Protein AF-0000000067268543 (afdb_homodimer)

Radius of gyration: 26.07 Å; Cα contacts (8 Å, |Δi|>4): 219; chains: 2; bounding box: 67×112×58 Å

pLDDT: mean 72.67, std 23.4, range [28.17, 97.56]

Solvent-accessible surface area (backbone atoms only — not comparable to full-atom values): 15196 Å² total; per-residue (Å²): 137,87,80,76,75,77,76,79,78,74,80,76,75,73,76,74,72,81,74,77,78,54,69,71,59,39,53,55,50,43,71,72,47,70,60,58,36,40,48,49,31,42,65,60,49,80,58,45,72,60,86,78,82,43,78,65,71,76,48,62,66,59,55,51,52,42,50,52,23,43,56,51,22,38,53,55,45,67,76,39,57,57,86,35,42,51,61,47,46,53,52,53,50,40,52,70,65,65,44,58,71,64,52,53,46,46,50,49,36,47,54,46,48,24,43,46,32,43,79,54,75,36,67,61,48,56,41,86,112,134,83,79,76,75,75,76,77,78,75,78,75,74,73,73,73,71,81,75,76,78,53,69,70,59,40,53,56,49,42,72,73,48,70,59,56,35,39,48,50,30,41,64,60,49,78,58,44,73,58,87,78,82,43,78,64,70,75,49,62,66,59,54,51,52,42,51,51,23,43,54,51,21,38,54,56,46,66,75,39,57,56,88,34,41,51,60,46,46,52,51,52,49,40,53,70,67,63,45,58,71,64,53,53,47,46,50,50,37,48,54,47,48,24,42,46,32,42,79,53,74,34,66,60,49,58,44,88,113

Sequence (258 aa):
MLKLTHGRFSVTVAVTENDIENPQSCQEQMQSHRLNHCRMYVSSSRQYYNDNLSMVTDDDHVINQTQEHLQQCCQELKNMDTQCRCPALKKMVMQDCGGGGQCEESTRLFGKARYVPHMCNLQPTRCSFMLKLTHGRFSVTVAVTENDIENPQSCQEQMQSHRLNHCRMYVSSSRQYYNDNLSMVTDDDHVINQTQEHLQQCCQELKNMDTQCRCPALKKMVMQDCGGGGQCEESTRLFGKARYVPHMCNLQPTRCSF

Foldseek 3Di:
DPPPPPPPPPPPPPPPPPPPPPPVQLVVLLVVQPLVLVLCLVVLPCAPPPPDCRVPPPPPVSVVSSVVSVVVSVVSLVPDDPVNSVVSVVVNVCVVVVHDDPVVVVVVVQVVVQQVLLVVVHPPRGDDD/DPPPPPPPPPPPPPPPPPPPPPPVQLVVLLVVQPLVLVLCLVVLPCAPPPPDCRPPPPPPVSVVSSVVSVVVSVVSLVVDDPVNSVVSVVVNVCVVVVHDDPVVVVVVVQVVVQQVLLVVVHPPRGDDD

Structure (mmCIF, N/CA/C/O backbone):
data_AF-0000000067268543-model_v1
#
loop_
_entity.id
_entity.type
_entity.pdbx_description
1 polymer 'Bifunctional inhibitor/plant lipid transfer protein/seed storage helical domain-containing protein'
#
loop_
_atom_site.group_PDB
_atom_site.id
_atom_site.type_symbol
_atom_site.label_atom_id
_atom_site.label_alt_id
_atom_site.label_comp_id
_atom_site.label_asym_id
_atom_site.label_entity_id
_atom_site.label_seq_id
_atom_site.pdbx_PDB_ins_code
_atom_site.Cartn_x
_atom_site.Cartn_y
_atom_site.Cartn_z
_atom_site.occupancy
_atom_site.B_iso_or_equiv
_atom_site.auth_seq_id
_atom_site.auth_comp_id
_atom_site.auth_asym_id
_atom_site.auth_atom_id
_atom_site.pdbx_PDB_model_num
ATOM 1 N N . MET A 1 1 ? -46.719 -59.406 0.5 1 32.44 1 MET A N 1
ATOM 2 C CA . MET A 1 1 ? -46.656 -58.281 1.417 1 32.44 1 MET A CA 1
ATOM 3 C C . MET A 1 1 ? -45.438 -57.406 1.141 1 32.44 1 MET A C 1
ATOM 5 O O . MET A 1 1 ? -44.312 -57.844 1.342 1 32.44 1 MET A O 1
ATOM 9 N N . LEU A 1 2 ? -45.562 -56.469 0.14 1 40.06 2 LEU A N 1
ATOM 10 C CA . LEU A 1 2 ? -44.5 -55.688 -0.497 1 40.06 2 LEU A CA 1
ATOM 11 C C . LEU A 1 2 ? -44.125 -54.469 0.37 1 40.06 2 LEU A C 1
ATOM 13 O O . LEU A 1 2 ? -44.938 -53.594 0.608 1 40.06 2 LEU A O 1
ATOM 17 N N . LYS A 1 3 ? -43.188 -54.75 1.403 1 40.06 3 LYS A N 1
ATOM 18 C CA . LYS A 1 3 ? -42.75 -53.781 2.426 1 40.06 3 LYS A CA 1
ATOM 19 C C . LYS A 1 3 ? -42.031 -52.594 1.801 1 40.06 3 LYS A C 1
ATOM 21 O O . LYS A 1 3 ? -41 -52.75 1.145 1 40.06 3 LYS A O 1
ATOM 26 N N . LEU A 1 4 ? -42.812 -51.562 1.442 1 37.12 4 LEU A N 1
ATOM 27 C CA . LEU A 1 4 ? -42.281 -50.312 0.92 1 37.12 4 LEU A CA 1
ATOM 28 C C . LEU A 1 4 ? -41.469 -49.562 1.982 1 37.12 4 LEU A C 1
ATOM 30 O O . LEU A 1 4 ? -42.031 -49.156 3.008 1 37.12 4 LEU A O 1
ATOM 34 N N . THR A 1 5 ? -40.219 -50.031 2.162 1 36.59 5 THR A N 1
ATOM 35 C CA . THR A 1 5 ? -39.375 -49.375 3.156 1 36.59 5 THR A CA 1
ATOM 36 C C . THR A 1 5 ? -39.125 -47.906 2.754 1 36.59 5 THR A C 1
ATOM 38 O O . THR A 1 5 ? -38.875 -47.625 1.581 1 36.59 5 THR A O 1
ATOM 41 N N . HIS A 1 6 ? -39.844 -47.062 3.338 1 41.69 6 HIS A N 1
ATOM 42 C CA . HIS A 1 6 ? -39.656 -45.625 3.152 1 41.69 6 HIS A CA 1
ATOM 43 C C . HIS A 1 6 ? -38.312 -45.156 3.662 1 41.69 6 HIS A C 1
ATOM 45 O O . HIS A 1 6 ? -37.938 -45.406 4.816 1 41.69 6 HIS A O 1
ATOM 51 N N . GLY A 1 7 ? -37.312 -45.25 2.836 1 28.78 7 GLY A N 1
ATOM 52 C CA . GLY A 1 7 ? -36 -44.844 3.244 1 28.78 7 GLY A CA 1
ATOM 53 C C . GLY A 1 7 ? -35.906 -43.344 3.484 1 28.78 7 GLY A C 1
ATOM 54 O O . GLY A 1 7 ? -36.312 -42.531 2.637 1 28.78 7 GLY A O 1
ATOM 55 N N . ARG A 1 8 ? -36.062 -42.844 4.809 1 32.62 8 ARG A N 1
ATOM 56 C CA . ARG A 1 8 ? -35.875 -41.469 5.215 1 32.62 8 ARG A CA 1
ATOM 57 C C . ARG A 1 8 ? -34.438 -41 4.879 1 32.62 8 ARG A C 1
ATOM 59 O O . ARG A 1 8 ? -33.469 -41.625 5.281 1 32.62 8 ARG A O 1
ATOM 66 N N . PHE A 1 9 ? -34.219 -40.375 3.717 1 29.02 9 PHE A N 1
ATOM 67 C CA . PHE A 1 9 ? -32.906 -39.844 3.338 1 29.02 9 PHE A CA 1
ATOM 68 C C . PHE A 1 9 ? -32.5 -38.688 4.238 1 29.02 9 PHE A C 1
ATOM 70 O O . PHE A 1 9 ? -33.25 -37.719 4.387 1 29.02 9 PHE A O 1
ATOM 77 N N . SER A 1 10 ? -32 -39.031 5.41 1 29.28 10 SER A N 1
ATOM 78 C CA . SER A 1 10 ? -31.547 -37.969 6.301 1 29.28 10 SER A CA 1
ATOM 79 C C . SER A 1 10 ? -30.375 -37.188 5.691 1 29.28 10 SER A C 1
ATOM 81 O O . SER A 1 10 ? -29.391 -37.812 5.246 1 29.28 10 SER A O 1
ATOM 83 N N . VAL A 1 11 ? -30.609 -36.094 5.074 1 30.95 11 VAL A N 1
ATOM 84 C CA . VAL A 1 11 ? -29.578 -35.219 4.516 1 30.95 11 VAL A CA 1
ATOM 85 C C . VAL A 1 11 ? -28.766 -34.594 5.645 1 30.95 11 VAL A C 1
ATOM 87 O O . VAL A 1 11 ? -29.281 -33.812 6.438 1 30.95 11 VAL A O 1
ATOM 90 N N . THR A 1 12 ? -27.938 -35.312 6.289 1 28.84 12 THR A N 1
ATOM 91 C CA . THR A 1 12 ? -27.062 -34.719 7.305 1 28.84 12 THR A CA 1
ATOM 92 C C . THR A 1 12 ? -26.188 -33.625 6.707 1 28.84 12 THR A C 1
ATOM 94 O O . THR A 1 12 ? -25.422 -33.875 5.773 1 28.84 12 THR A O 1
ATOM 97 N N . VAL A 1 13 ? -26.672 -32.469 6.652 1 31.09 13 VAL A N 1
ATOM 98 C CA . VAL A 1 13 ? -25.891 -31.328 6.242 1 31.09 13 VAL A CA 1
ATOM 99 C C . VAL A 1 13 ? -24.703 -31.141 7.188 1 31.09 13 VAL A C 1
ATOM 101 O O . VAL A 1 13 ? -24.875 -30.875 8.375 1 31.09 13 VAL A O 1
ATOM 104 N N . ALA A 1 14 ? -23.656 -31.938 7.141 1 31.28 14 ALA A N 1
ATOM 105 C CA . ALA A 1 14 ? -22.438 -31.75 7.926 1 31.28 14 ALA A CA 1
ATOM 106 C C . ALA A 1 14 ? -21.969 -30.297 7.852 1 31.28 14 ALA A C 1
ATOM 108 O O . ALA A 1 14 ? -21.734 -29.781 6.762 1 31.28 14 ALA A O 1
ATOM 109 N N . VAL A 1 15 ? -22.406 -29.453 8.594 1 34.5 15 VAL A N 1
ATOM 110 C CA . VAL A 1 15 ? -21.812 -28.141 8.82 1 34.5 15 VAL A CA 1
ATOM 111 C C . VAL A 1 15 ? -20.297 -28.281 8.992 1 34.5 15 VAL A C 1
ATOM 113 O O . VAL A 1 15 ? -19.844 -28.922 9.953 1 34.5 15 VAL A O 1
ATOM 116 N N . THR A 1 16 ? -19.453 -28.547 8 1 35.25 16 THR A N 1
ATOM 117 C CA . THR A 1 16 ? -18 -28.578 8.148 1 35.25 16 THR A CA 1
ATOM 118 C C . THR A 1 16 ? -17.516 -27.375 8.961 1 35.25 16 THR A C 1
ATOM 120 O O . THR A 1 16 ? -18.078 -26.281 8.852 1 35.25 16 THR A O 1
ATOM 123 N N . GLU A 1 17 ? -17.094 -27.484 10.172 1 37.78 17 GLU A N 1
ATOM 124 C CA . GLU A 1 17 ? -16.344 -26.562 11.023 1 37.78 17 GLU A CA 1
ATOM 125 C C . GLU A 1 17 ? -15.531 -25.578 10.195 1 37.78 17 GLU A C 1
ATOM 127 O O . GLU A 1 17 ? -15.172 -25.859 9.055 1 37.78 17 GLU A O 1
ATOM 132 N N . ASN A 1 18 ? -15.719 -24.312 10.492 1 38.34 18 ASN A N 1
ATOM 133 C CA . ASN A 1 18 ? -15.016 -23.141 9.984 1 38.34 18 ASN A CA 1
ATOM 134 C C . ASN A 1 18 ? -13.523 -23.422 9.789 1 38.34 18 ASN A C 1
ATOM 136 O O . ASN A 1 18 ? -12.82 -23.75 10.742 1 38.34 18 ASN A O 1
ATOM 140 N N . ASP A 1 19 ? -12.977 -24.047 8.734 1 38.28 19 ASP A N 1
ATOM 141 C CA . ASP A 1 19 ? -11.594 -24.359 8.391 1 38.28 19 ASP A CA 1
ATOM 142 C C . ASP A 1 19 ? -10.641 -23.297 8.922 1 38.28 19 ASP A C 1
ATOM 144 O O . ASP A 1 19 ? -10.711 -22.141 8.516 1 38.28 19 ASP A O 1
ATOM 148 N N . ILE A 1 20 ? -10.328 -23.125 10.141 1 42.47 20 ILE A N 1
ATOM 149 C CA . ILE A 1 20 ? -9.117 -22.5 10.656 1 42.47 20 ILE A CA 1
ATOM 150 C C . ILE A 1 20 ? -7.996 -22.625 9.625 1 42.47 20 ILE A C 1
ATOM 152 O O . ILE A 1 20 ? -7.52 -23.719 9.336 1 42.47 20 ILE A O 1
ATOM 156 N N . GLU A 1 21 ? -8.047 -21.953 8.438 1 46.28 21 GLU A N 1
ATOM 157 C CA . GLU A 1 21 ? -7.117 -21.906 7.316 1 46.28 21 GLU A CA 1
ATOM 158 C C . GLU A 1 21 ? -5.668 -21.938 7.805 1 46.28 21 GLU A C 1
ATOM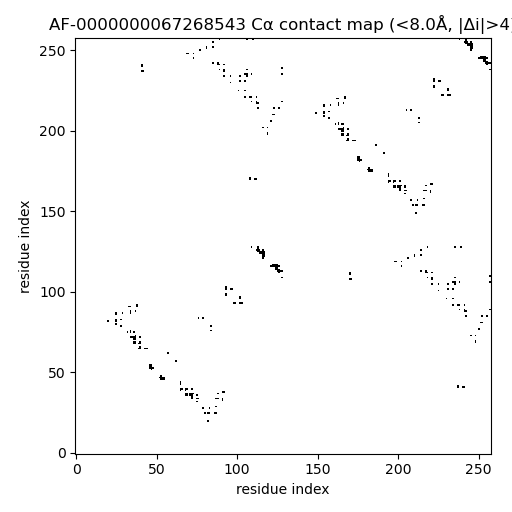 160 O O . GLU A 1 21 ? -5.254 -21.078 8.586 1 46.28 21 GLU A O 1
ATOM 165 N N . ASN A 1 22 ? -5.008 -22.984 8.047 1 49.75 22 ASN A N 1
ATOM 166 C CA . ASN A 1 22 ? -3.65 -23.281 8.484 1 49.75 22 ASN A CA 1
ATOM 167 C C . ASN A 1 22 ? -2.613 -22.547 7.648 1 49.75 22 ASN A C 1
ATOM 169 O O . ASN A 1 22 ? -2.525 -22.75 6.434 1 49.75 22 ASN A O 1
ATOM 173 N N . PRO A 1 23 ? -2.057 -21.484 8.109 1 58.31 23 PRO A N 1
ATOM 174 C CA . PRO A 1 23 ? -0.956 -20.797 7.422 1 58.31 23 PRO A CA 1
ATOM 175 C C . PRO A 1 23 ? -0.01 -21.766 6.715 1 58.31 23 PRO A C 1
ATOM 177 O O . PRO A 1 23 ? 0.58 -21.406 5.688 1 58.31 23 PRO A O 1
ATOM 180 N N . GLN A 1 24 ? 0.26 -22.906 7.238 1 60.75 24 GLN A N 1
ATOM 181 C CA . GLN A 1 24 ? 1.158 -23.891 6.645 1 60.75 24 GLN A CA 1
ATOM 182 C C . GLN A 1 24 ? 0.669 -24.312 5.262 1 60.75 24 GLN A C 1
ATOM 184 O O . GLN A 1 24 ? 1.47 -24.5 4.344 1 60.75 24 GLN A O 1
ATOM 189 N N . SER A 1 25 ? -0.638 -24.25 5.07 1 78.88 25 SER A N 1
ATOM 190 C CA . SER A 1 25 ? -1.226 -24.703 3.812 1 78.88 25 SER A CA 1
ATOM 191 C C . SER A 1 25 ? -0.958 -23.703 2.688 1 78.88 25 SER A C 1
ATOM 193 O O . SER A 1 25 ? -0.547 -24.094 1.593 1 78.88 25 SER A O 1
ATOM 195 N N . CYS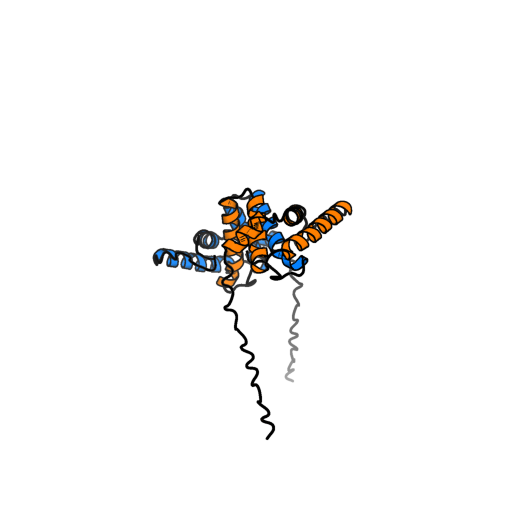 A 1 26 ? -0.85 -22.484 3 1 86.12 26 CYS A N 1
ATOM 196 C CA . CYS A 1 26 ? -0.639 -21.484 1.954 1 86.12 26 CYS A CA 1
ATOM 197 C C . CYS A 1 26 ? 0.825 -21.438 1.532 1 86.12 26 CYS A C 1
ATOM 199 O O . CYS A 1 26 ? 1.13 -21.328 0.345 1 86.12 26 CYS A O 1
ATOM 201 N N . GLN A 1 27 ? 1.628 -21.625 2.518 1 85.44 27 GLN A N 1
ATOM 202 C CA . GLN A 1 27 ? 3.057 -21.609 2.219 1 85.44 27 GLN A CA 1
ATOM 203 C C . GLN A 1 27 ? 3.426 -22.703 1.224 1 85.44 27 GLN A C 1
ATOM 205 O O . GLN A 1 27 ? 4.219 -22.469 0.308 1 85.44 27 GLN A O 1
ATOM 210 N N . GLU A 1 28 ? 2.846 -23.781 1.395 1 85.38 28 GLU A N 1
ATOM 211 C CA . GLU A 1 28 ? 3.082 -24.906 0.483 1 85.38 28 GLU A CA 1
ATOM 212 C C . GLU A 1 28 ? 2.574 -24.578 -0.921 1 85.38 28 GLU A C 1
ATOM 214 O O . GLU A 1 28 ? 3.246 -24.875 -1.911 1 85.38 28 GLU A O 1
ATOM 219 N N . GLN A 1 29 ? 1.466 -24 -0.943 1 84.44 29 GLN A N 1
ATOM 220 C CA . GLN A 1 29 ? 0.888 -23.641 -2.232 1 84.44 29 GLN A CA 1
ATOM 221 C C . GLN A 1 29 ? 1.732 -22.578 -2.939 1 84.44 29 GLN A C 1
ATOM 223 O O . GLN A 1 29 ? 1.874 -22.609 -4.164 1 84.44 29 GLN A O 1
ATOM 228 N N . MET A 1 30 ? 2.311 -21.75 -2.191 1 84.75 30 MET A N 1
ATOM 229 C CA . MET A 1 30 ? 3.09 -20.656 -2.742 1 84.75 30 MET A CA 1
ATOM 230 C C . MET A 1 30 ? 4.434 -21.141 -3.27 1 84.75 30 MET A C 1
ATOM 232 O O . MET A 1 30 ? 5.004 -20.547 -4.184 1 84.75 30 MET A O 1
ATOM 236 N N . GLN A 1 31 ? 4.938 -22.062 -2.615 1 79.19 31 GLN A N 1
ATOM 237 C CA . GLN A 1 31 ? 6.203 -22.625 -3.074 1 79.19 31 GLN A CA 1
ATOM 238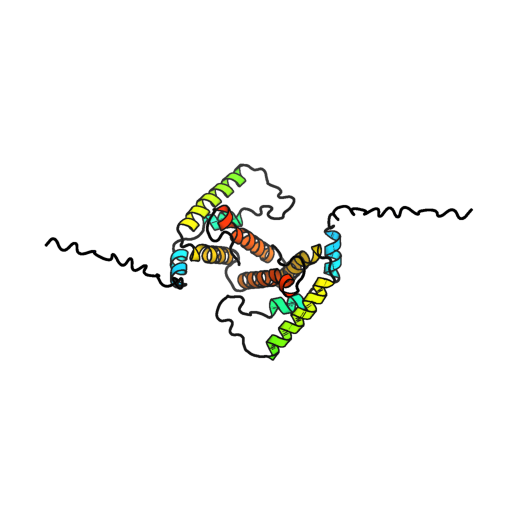 C C . GLN A 1 31 ? 6.031 -23.344 -4.41 1 79.19 31 GLN A C 1
ATOM 240 O O . GLN A 1 31 ? 6.926 -23.312 -5.254 1 79.19 31 GLN A O 1
ATOM 245 N N . SER A 1 32 ? 4.914 -23.828 -4.543 1 70.44 32 SER A N 1
ATOM 246 C CA . SER A 1 32 ? 4.645 -24.594 -5.75 1 70.44 32 SER A CA 1
ATOM 247 C C . SER A 1 32 ? 4.148 -23.703 -6.883 1 70.44 32 SER A C 1
ATOM 249 O O . SER A 1 32 ? 4.312 -24.047 -8.055 1 70.44 32 SER A O 1
ATOM 251 N N . HIS A 1 33 ? 3.568 -22.672 -6.457 1 68.69 33 HIS A N 1
ATOM 252 C CA . HIS A 1 33 ? 2.932 -21.797 -7.441 1 68.69 33 HIS A CA 1
ATOM 253 C C . HIS A 1 33 ? 3.51 -20.391 -7.387 1 68.69 33 HIS A C 1
ATOM 255 O O . HIS A 1 33 ? 3.021 -19.547 -6.637 1 68.69 33 HIS A O 1
ATOM 261 N N . ARG A 1 34 ? 4.539 -20.25 -8.148 1 78.62 34 ARG A N 1
ATOM 262 C CA . ARG A 1 34 ? 5.062 -18.891 -8.289 1 78.62 34 ARG A CA 1
ATOM 263 C C . ARG A 1 34 ? 4.18 -18.047 -9.203 1 78.62 34 ARG A C 1
ATOM 265 O O . ARG A 1 34 ? 3.83 -18.484 -10.305 1 78.62 34 ARG A O 1
ATOM 272 N N . LEU A 1 35 ? 3.566 -17 -8.711 1 94.5 35 LEU A N 1
ATOM 273 C CA . LEU A 1 35 ? 2.678 -16.094 -9.422 1 94.5 35 LEU A CA 1
ATOM 274 C C . LEU A 1 35 ? 3.451 -15.266 -10.445 1 94.5 35 LEU A C 1
ATOM 276 O O . LEU A 1 35 ? 3.354 -14.039 -10.461 1 94.5 35 LEU A O 1
ATOM 280 N N . ASN A 1 36 ? 4.125 -16.062 -11.406 1 92.06 36 ASN A N 1
ATOM 281 C CA . ASN A 1 36 ? 5.016 -15.414 -12.367 1 92.06 36 ASN A CA 1
ATOM 282 C C . ASN A 1 36 ? 4.25 -14.484 -13.305 1 92.06 36 ASN A C 1
ATOM 284 O O . ASN A 1 36 ? 4.719 -13.391 -13.617 1 92.06 36 ASN A O 1
ATOM 288 N N . HIS A 1 37 ? 3.117 -15.016 -13.688 1 94.12 37 HIS A N 1
ATOM 289 C CA . HIS A 1 37 ? 2.359 -14.195 -14.625 1 94.12 37 HIS A CA 1
ATOM 290 C C . HIS A 1 37 ? 1.725 -13 -13.922 1 94.12 37 HIS A C 1
ATOM 292 O O . HIS A 1 37 ? 1.59 -11.922 -14.508 1 94.12 37 HIS A O 1
ATOM 298 N N . CYS A 1 38 ? 1.404 -13.18 -12.688 1 95.19 38 CYS A N 1
ATOM 299 C CA . CYS A 1 38 ? 0.927 -12.039 -11.914 1 95.19 38 CYS A CA 1
ATOM 300 C C . CYS A 1 38 ? 2.033 -11.008 -11.727 1 95.19 38 CYS A C 1
ATOM 302 O O . CYS A 1 38 ? 1.793 -9.805 -11.828 1 95.19 38 CYS A O 1
ATOM 304 N N . ARG A 1 39 ? 3.195 -11.516 -11.508 1 93 39 ARG A N 1
ATOM 305 C CA . ARG A 1 39 ? 4.355 -10.648 -11.367 1 93 39 ARG A CA 1
ATOM 306 C C . ARG A 1 39 ? 4.562 -9.805 -12.625 1 93 39 ARG A C 1
ATOM 308 O O . ARG A 1 39 ? 4.754 -8.594 -12.539 1 93 39 ARG A O 1
ATOM 315 N N . MET A 1 40 ? 4.504 -10.422 -13.727 1 90.25 40 MET A N 1
ATOM 316 C CA . MET A 1 40 ? 4.711 -9.727 -14.992 1 90.25 40 MET A CA 1
ATOM 317 C C . MET A 1 40 ? 3.596 -8.711 -15.242 1 90.25 40 MET A C 1
ATOM 319 O O . MET A 1 40 ? 3.85 -7.617 -15.742 1 90.25 40 MET A O 1
ATOM 323 N N . TYR A 1 41 ? 2.461 -9.148 -14.883 1 92.19 41 TYR A N 1
ATOM 324 C CA . TYR A 1 41 ? 1.333 -8.242 -15.078 1 92.19 41 TYR A CA 1
ATOM 325 C C . TYR A 1 41 ? 1.488 -6.988 -14.234 1 92.19 41 TYR A C 1
ATOM 327 O O . TYR A 1 41 ? 1.361 -5.871 -14.742 1 92.19 41 TYR A O 1
ATOM 335 N N . VAL A 1 42 ? 1.811 -7.199 -12.938 1 92.75 42 VAL A N 1
ATOM 336 C CA . VAL A 1 42 ? 1.865 -6.105 -11.969 1 92.75 42 VAL A CA 1
ATOM 337 C C . VAL A 1 42 ? 3.055 -5.199 -12.281 1 92.75 42 VAL A C 1
ATOM 339 O O . VAL A 1 42 ? 2.98 -3.982 -12.102 1 92.75 42 VAL A O 1
ATOM 342 N N . SER A 1 43 ? 4.109 -5.793 -12.766 1 87.06 43 SER A N 1
ATOM 343 C CA . SER A 1 43 ? 5.336 -5.043 -13.023 1 87.06 43 SER A CA 1
ATOM 344 C C . SER A 1 43 ? 5.254 -4.285 -14.344 1 87.06 43 SER A C 1
ATOM 346 O O . SER A 1 43 ? 6.055 -3.383 -14.594 1 87.06 43 SER A O 1
ATOM 348 N N . SER A 1 44 ? 4.551 -4.895 -15.281 1 77.5 44 SER A N 1
ATOM 349 C CA . SER A 1 44 ? 4.496 -4.301 -16.609 1 77.5 44 SER A CA 1
ATOM 350 C C . SER A 1 44 ? 3.986 -2.865 -16.562 1 77.5 44 SER A C 1
ATOM 352 O O . SER A 1 44 ? 4.418 -2.018 -17.344 1 77.5 44 SER A O 1
ATOM 354 N N . SER A 1 45 ? 2.787 -2.779 -16.031 1 56.72 45 SER A N 1
ATOM 355 C CA . SER A 1 45 ? 2.082 -1.512 -16.188 1 56.72 45 SER A CA 1
ATOM 356 C C . SER A 1 45 ? 2.752 -0.401 -15.391 1 56.72 45 SER A C 1
ATOM 358 O O . SER A 1 45 ? 2.729 -0.417 -14.156 1 56.72 45 SER A O 1
ATOM 360 N N . ARG A 1 46 ? 3.988 -0.093 -15.641 1 53.97 46 ARG A N 1
ATOM 361 C CA . ARG A 1 46 ? 4.09 1.299 -15.211 1 53.97 46 ARG A CA 1
ATOM 362 C C . ARG A 1 46 ? 2.824 2.074 -15.57 1 53.97 46 ARG A C 1
ATOM 364 O O . ARG A 1 46 ? 2.846 3.303 -15.648 1 53.97 46 ARG A O 1
ATOM 371 N N . GLN A 1 47 ? 1.992 1.311 -16.125 1 44.59 47 GLN A N 1
ATOM 372 C CA . GLN A 1 47 ? 0.772 1.968 -16.578 1 44.59 47 GLN A CA 1
ATOM 373 C C . GLN A 1 47 ? 0.134 2.783 -15.453 1 44.59 47 GLN A C 1
ATOM 375 O O . GLN A 1 47 ? 0.35 2.502 -14.273 1 44.59 47 GLN A O 1
ATOM 380 N N . TYR A 1 48 ? -0.767 3.814 -15.914 1 39.5 48 TYR A N 1
ATOM 381 C CA . TYR A 1 48 ? -1.514 4.988 -15.469 1 39.5 48 TYR A CA 1
ATOM 382 C C . TYR A 1 48 ? -2.418 4.645 -14.289 1 39.5 48 TYR A C 1
ATOM 384 O O . TYR A 1 48 ? -3.59 4.309 -14.477 1 39.5 48 TYR A O 1
ATOM 392 N N . TYR A 1 49 ? -2.166 3.742 -13.664 1 37.28 49 TYR A N 1
ATOM 393 C CA . TYR A 1 49 ? -3.23 3.764 -12.664 1 37.28 49 TYR A CA 1
ATOM 394 C C . TYR A 1 49 ? -3.391 5.156 -12.07 1 37.28 49 TYR A C 1
ATOM 396 O O . TYR A 1 49 ? -4.113 5.34 -11.086 1 37.28 49 TYR A O 1
ATOM 404 N N . ASN A 1 50 ? -2.484 6.047 -12.102 1 35.84 50 ASN A N 1
ATOM 405 C CA . ASN A 1 50 ? -2.961 7.398 -11.82 1 35.84 50 ASN A CA 1
ATOM 406 C C . ASN A 1 50 ? -4.234 7.719 -12.594 1 35.84 50 ASN A C 1
ATOM 408 O O . ASN A 1 50 ? -4.418 7.242 -13.719 1 35.84 50 ASN A O 1
ATOM 412 N N . ASP A 1 51 ? -5.293 8.109 -11.977 1 35.38 51 ASP A N 1
ATOM 413 C CA . ASP A 1 51 ? -6.469 8.57 -12.703 1 35.38 51 ASP A CA 1
ATOM 414 C C . ASP A 1 51 ? -6.098 9.039 -14.109 1 35.38 51 ASP A C 1
ATOM 416 O O . ASP A 1 51 ? -6.938 9.047 -15.008 1 35.38 51 ASP A O 1
ATOM 420 N N . ASN A 1 52 ? -5.266 10.227 -14.195 1 37.06 52 ASN A N 1
ATOM 421 C CA . ASN A 1 52 ? -5.234 10.992 -15.438 1 37.06 52 ASN A CA 1
ATOM 422 C C . ASN A 1 52 ? -4.59 10.203 -16.578 1 37.06 52 ASN A C 1
ATOM 424 O O . ASN A 1 52 ? -5.25 9.875 -17.562 1 37.06 52 ASN A O 1
ATOM 428 N N . LEU A 1 53 ? -3.225 10.828 -17.172 1 35.84 53 LEU A N 1
ATOM 429 C CA . LEU A 1 53 ? -2.641 10.797 -18.516 1 35.84 53 LEU A CA 1
ATOM 430 C C . LEU A 1 53 ? -1.807 9.531 -18.703 1 35.84 53 LEU A C 1
ATOM 432 O O . LEU A 1 53 ? -0.641 9.484 -18.312 1 35.84 53 LEU A O 1
ATOM 436 N N . SER A 1 54 ? -2.15 8.469 -18.281 1 38.69 54 SER A N 1
ATOM 437 C CA . SER A 1 54 ? -1.336 7.344 -18.719 1 38.69 54 SER A CA 1
ATOM 438 C C . SER A 1 54 ? -0.988 7.461 -20.203 1 38.69 54 SER A C 1
ATOM 440 O O . SER A 1 54 ? -1.871 7.66 -21.031 1 38.69 54 SER A O 1
ATOM 442 N N . MET A 1 55 ? 0.131 7.953 -20.516 1 40.06 55 MET A N 1
ATOM 443 C CA . MET A 1 55 ? 0.58 7.766 -21.891 1 40.06 55 MET A CA 1
ATOM 444 C C . MET A 1 55 ? 0.457 6.305 -22.312 1 40.06 55 MET A C 1
ATOM 446 O O . MET A 1 55 ? 1.221 5.457 -21.844 1 40.06 55 MET A O 1
ATOM 450 N N . VAL A 1 56 ? -0.747 5.777 -22.328 1 43.81 56 VAL A N 1
ATOM 451 C CA . VAL A 1 56 ? -1.014 4.555 -23.078 1 43.81 56 VAL A CA 1
ATOM 452 C C . VAL A 1 56 ? -0.092 4.484 -24.297 1 43.81 56 VAL A C 1
ATOM 454 O O . VAL A 1 56 ? -0.145 5.348 -25.172 1 43.81 56 VAL A O 1
ATOM 457 N N . THR A 1 57 ? 1.157 4.316 -24.094 1 45.72 57 THR A N 1
ATOM 458 C CA . THR A 1 57 ? 1.693 3.947 -25.406 1 45.72 57 THR A CA 1
ATOM 459 C C . THR A 1 57 ? 0.828 2.875 -26.047 1 45.72 57 THR A C 1
ATOM 461 O O . THR A 1 57 ? 0.375 1.941 -25.391 1 45.72 57 THR A O 1
ATOM 464 N N . ASP A 1 58 ? -0.063 3.301 -26.828 1 48.03 58 ASP A N 1
ATOM 465 C CA . ASP A 1 58 ? -0.897 2.639 -27.828 1 48.03 58 ASP A CA 1
ATOM 466 C C . ASP A 1 58 ? -0.18 1.434 -28.438 1 48.03 58 ASP A C 1
ATOM 468 O O . ASP A 1 58 ? -0.487 1.018 -29.562 1 48.03 58 ASP A O 1
ATOM 472 N N . ASP A 1 59 ? 1.056 1.139 -27.859 1 58 59 ASP A N 1
ATOM 473 C CA . ASP A 1 59 ? 1.505 0.037 -28.703 1 58 59 ASP A CA 1
ATOM 474 C C . ASP A 1 59 ? 0.711 -1.235 -28.422 1 58 59 ASP A C 1
ATOM 476 O O . ASP A 1 59 ? 0.704 -1.725 -27.297 1 58 59 ASP A O 1
ATOM 480 N N . ASP A 1 60 ? -0.21 -1.534 -29.234 1 61.5 60 ASP A N 1
ATOM 481 C CA . ASP A 1 60 ? -1.081 -2.705 -29.297 1 61.5 60 ASP A CA 1
ATOM 482 C C . ASP A 1 60 ? -0.369 -3.945 -28.766 1 61.5 60 ASP A C 1
ATOM 484 O O . ASP A 1 60 ? -0.968 -4.754 -28.047 1 61.5 60 ASP A O 1
ATOM 488 N N . HIS A 1 61 ? 0.887 -4.008 -29.047 1 64.62 61 HIS A N 1
ATOM 489 C CA . HIS A 1 61 ? 1.64 -5.191 -28.656 1 64.62 61 HIS A CA 1
ATOM 490 C C . HIS A 1 61 ? 1.803 -5.262 -27.141 1 64.62 61 HIS A C 1
ATOM 492 O O . HIS A 1 61 ? 1.63 -6.324 -26.531 1 64.62 61 HIS A O 1
ATOM 498 N N . VAL A 1 62 ? 2.002 -4.16 -26.484 1 67.44 62 VAL A N 1
ATOM 499 C CA . VAL A 1 62 ? 2.232 -4.121 -25.047 1 67.44 62 VAL A CA 1
ATOM 500 C C . VAL A 1 62 ? 0.927 -4.406 -24.297 1 67.44 62 VAL A C 1
ATOM 502 O O . VAL A 1 62 ? 0.908 -5.172 -23.344 1 67.44 62 VAL A O 1
ATOM 505 N N . ILE A 1 63 ? -0.073 -3.932 -24.875 1 67.88 63 ILE A N 1
ATOM 506 C CA . ILE A 1 63 ? -1.381 -4.133 -24.25 1 67.88 63 ILE A CA 1
ATOM 507 C C . ILE A 1 63 ? -1.763 -5.609 -24.328 1 67.88 63 ILE A C 1
ATOM 509 O O . ILE A 1 63 ? -2.254 -6.184 -23.359 1 67.88 63 ILE A O 1
ATOM 513 N N . ASN A 1 64 ? -1.439 -6.141 -25.453 1 74.75 64 ASN A N 1
ATOM 514 C CA . ASN A 1 64 ? -1.783 -7.547 -25.656 1 74.75 64 ASN A CA 1
ATOM 515 C C . ASN A 1 64 ? -0.988 -8.453 -24.719 1 74.75 64 ASN A C 1
ATOM 517 O O . ASN A 1 64 ? -1.537 -9.391 -24.141 1 74.75 64 ASN A O 1
ATOM 521 N N . GLN A 1 65 ? 0.244 -8.078 -24.5 1 80 65 GLN A N 1
ATOM 522 C CA . GLN A 1 65 ? 1.085 -8.891 -23.641 1 80 65 GLN A CA 1
ATOM 523 C C . GLN A 1 65 ? 0.64 -8.781 -22.172 1 80 65 GLN A C 1
ATOM 525 O O . GLN A 1 65 ? 0.603 -9.781 -21.453 1 80 65 GLN A O 1
ATOM 530 N N . THR A 1 66 ? 0.241 -7.621 -21.844 1 85.69 66 THR A N 1
ATOM 531 C CA . THR A 1 66 ? -0.208 -7.398 -20.469 1 85.69 66 THR A CA 1
ATOM 532 C C . THR A 1 66 ? -1.485 -8.18 -20.188 1 85.69 66 THR A C 1
ATOM 534 O O . THR A 1 66 ? -1.617 -8.797 -19.125 1 85.69 66 THR A O 1
ATOM 537 N N . GLN A 1 67 ? -2.312 -8.203 -21.219 1 88.88 67 GLN A N 1
ATOM 538 C CA . GLN A 1 67 ? -3.576 -8.922 -21.062 1 88.88 67 GLN A CA 1
ATOM 539 C C . GLN A 1 67 ? -3.35 -10.43 -20.984 1 88.88 67 GLN A C 1
ATOM 541 O O . GLN A 1 67 ? -4.039 -11.125 -20.234 1 88.88 67 GLN A O 1
ATOM 546 N N . GLU A 1 68 ? -2.438 -10.859 -21.75 1 92.44 68 GLU A N 1
ATOM 547 C CA . GLU A 1 68 ? -2.104 -12.281 -21.719 1 92.44 68 GLU A CA 1
ATOM 548 C C . GLU A 1 68 ? -1.574 -12.68 -20.344 1 92.44 68 GLU A C 1
ATOM 550 O O . GLU A 1 68 ? -1.955 -13.727 -19.797 1 92.44 68 GLU A O 1
ATOM 555 N N . HIS A 1 69 ? -0.74 -11.844 -19.797 1 93.62 69 HIS A N 1
ATOM 556 C CA . HIS A 1 69 ? -0.213 -12.125 -18.469 1 93.62 69 HIS A CA 1
ATOM 557 C C . HIS A 1 69 ? -1.322 -12.109 -17.422 1 93.62 69 HIS A C 1
ATOM 559 O O . HIS A 1 69 ? -1.322 -12.922 -16.5 1 93.62 69 HIS A O 1
ATOM 565 N N . LEU A 1 70 ? -2.266 -11.195 -17.594 1 94.75 70 LEU A N 1
ATOM 566 C CA . LEU A 1 70 ? -3.377 -11.164 -16.656 1 94.75 70 LEU A CA 1
ATOM 567 C C . LEU A 1 70 ? -4.172 -12.461 -16.703 1 94.75 70 LEU A C 1
ATOM 569 O O . LEU A 1 70 ? -4.531 -13.023 -15.664 1 94.75 70 LEU A O 1
ATOM 573 N N . GLN A 1 71 ? -4.469 -12.922 -17.906 1 95.62 71 GLN A N 1
ATOM 574 C CA . GLN A 1 71 ? -5.23 -14.156 -18.062 1 95.62 71 GLN A CA 1
ATOM 575 C C . GLN A 1 71 ? -4.531 -15.328 -17.375 1 95.62 71 GLN A C 1
ATOM 577 O O . GLN A 1 71 ? -5.168 -16.109 -16.672 1 95.62 71 GLN A O 1
ATOM 582 N N . GLN A 1 72 ? -3.311 -15.43 -17.609 1 95.56 72 GLN A N 1
ATOM 583 C CA . GLN A 1 72 ? -2.537 -16.5 -17 1 95.56 72 GLN A CA 1
ATOM 584 C C . GLN A 1 72 ? -2.432 -16.312 -15.484 1 95.56 72 GLN A C 1
ATOM 586 O O . GLN A 1 72 ? -2.461 -17.281 -14.727 1 95.56 72 GLN A O 1
ATOM 591 N N . CYS A 1 73 ? -2.297 -15.102 -15.047 1 96.19 73 CYS A N 1
ATOM 592 C CA . CYS A 1 73 ? -2.307 -14.773 -13.625 1 96.19 73 CYS A CA 1
ATOM 593 C C . CYS A 1 73 ? -3.6 -15.242 -12.961 1 96.19 73 CYS A C 1
ATOM 595 O O . CYS A 1 73 ? -3.57 -15.844 -11.891 1 96.19 73 CYS A O 1
ATOM 597 N N . CYS A 1 74 ? -4.676 -14.992 -13.617 1 97.56 74 CYS A N 1
ATOM 598 C CA . CYS A 1 74 ? -5.965 -15.391 -13.062 1 97.56 74 CYS A CA 1
ATOM 599 C C . CYS A 1 74 ? -6.051 -16.906 -12.938 1 97.56 74 CYS A C 1
ATOM 601 O O . CYS A 1 74 ? -6.617 -17.422 -11.977 1 97.56 74 CYS A O 1
ATOM 603 N N . GLN A 1 75 ? -5.512 -17.594 -13.891 1 95.94 75 GLN A N 1
ATOM 604 C CA . GLN A 1 75 ? -5.473 -19.047 -13.812 1 95.94 75 GLN A CA 1
ATOM 605 C C . GLN A 1 75 ? -4.633 -19.516 -12.625 1 95.94 75 GLN A C 1
ATOM 607 O O . GLN A 1 75 ? -5.012 -20.453 -11.914 1 95.94 75 GLN A O 1
ATOM 612 N N . GLU A 1 76 ? -3.539 -18.859 -12.422 1 95.81 76 GLU A N 1
ATOM 613 C CA . GLU A 1 76 ? -2.689 -19.156 -11.273 1 95.81 76 GLU A CA 1
ATOM 614 C C . GLU A 1 76 ? -3.453 -19 -9.969 1 95.81 76 GLU A C 1
ATOM 616 O O . GLU A 1 76 ? -3.404 -19.859 -9.102 1 95.81 76 GLU A O 1
ATOM 621 N N . LEU A 1 77 ? -4.148 -17.938 -9.812 1 96.38 77 LEU A N 1
ATOM 622 C CA . LEU A 1 77 ? -4.879 -17.625 -8.586 1 96.38 77 LEU A CA 1
ATOM 623 C C . LEU A 1 77 ? -6.055 -18.578 -8.398 1 96.38 77 LEU A C 1
ATOM 625 O O . LEU A 1 77 ? -6.383 -18.953 -7.27 1 96.38 77 LEU A O 1
ATOM 629 N N . LYS A 1 78 ? -6.688 -18.953 -9.492 1 95.88 78 LYS A N 1
ATOM 630 C CA . LYS A 1 78 ? -7.824 -19.875 -9.445 1 95.88 78 LYS A CA 1
ATOM 631 C C . LYS A 1 78 ? -7.414 -21.234 -8.891 1 95.88 78 LYS A C 1
ATOM 633 O O . LYS A 1 78 ? -8.219 -21.922 -8.266 1 95.88 78 LYS A O 1
ATOM 638 N N . ASN A 1 79 ? -6.207 -21.562 -9.094 1 93.12 79 ASN A N 1
ATOM 639 C CA . ASN A 1 79 ? -5.691 -22.859 -8.672 1 93.12 79 ASN A CA 1
ATOM 640 C C . ASN A 1 79 ? -5.258 -22.844 -7.211 1 93.12 79 ASN A C 1
ATOM 642 O O . ASN A 1 79 ? -4.77 -23.859 -6.691 1 93.12 79 ASN A O 1
ATOM 646 N N . MET A 1 80 ? -5.406 -21.734 -6.555 1 92.31 80 MET A N 1
ATOM 647 C CA . MET A 1 80 ? -5.082 -21.594 -5.141 1 92.31 80 MET A CA 1
ATOM 648 C C . MET A 1 80 ? -6.348 -21.578 -4.289 1 92.31 80 MET A C 1
ATOM 650 O O . MET A 1 80 ? -7.422 -21.219 -4.773 1 92.31 80 MET A O 1
ATOM 654 N N . ASP A 1 81 ? -6.125 -22 -3.107 1 92.62 81 ASP A N 1
ATOM 655 C CA . ASP A 1 81 ? -7.23 -21.781 -2.176 1 92.62 81 ASP A CA 1
ATOM 656 C C . ASP A 1 81 ? -7.555 -20.297 -2.027 1 92.62 81 ASP A C 1
ATOM 658 O O . ASP A 1 81 ? -6.648 -19.469 -2.008 1 92.62 81 ASP A O 1
ATOM 662 N N . THR A 1 82 ? -8.781 -20.047 -1.852 1 93.62 82 THR A N 1
ATOM 663 C CA . THR A 1 82 ? -9.258 -18.656 -1.798 1 93.62 82 THR A CA 1
ATOM 664 C C . THR A 1 82 ? -8.484 -17.859 -0.755 1 93.62 82 THR A C 1
ATOM 666 O O . THR A 1 82 ? -8.078 -16.719 -1.012 1 93.62 82 THR A O 1
ATOM 669 N N . GLN A 1 83 ? -8.312 -18.516 0.402 1 91.19 83 GLN A N 1
ATOM 670 C CA . GLN A 1 83 ? -7.691 -17.797 1.515 1 91.19 83 GLN A CA 1
ATOM 671 C C . GLN A 1 83 ? -6.211 -17.547 1.253 1 91.19 83 GLN A C 1
ATOM 673 O O . GLN A 1 83 ? -5.578 -16.75 1.951 1 91.19 83 GLN A O 1
ATOM 678 N N . CYS A 1 84 ? -5.625 -18.172 0.278 1 92.88 84 CYS A N 1
ATOM 679 C CA . CYS A 1 84 ? -4.191 -18.078 0.021 1 92.88 84 CYS A CA 1
ATOM 680 C C . CYS A 1 84 ? -3.904 -17.062 -1.079 1 92.88 84 CYS A C 1
ATOM 682 O O . CYS A 1 84 ? -2.76 -16.641 -1.254 1 92.88 84 CYS A O 1
ATOM 684 N N . ARG A 1 85 ? -4.809 -16.578 -1.863 1 95.5 85 ARG A N 1
ATOM 685 C CA . ARG A 1 85 ? -4.629 -15.711 -3.023 1 95.5 85 ARG A CA 1
ATOM 686 C C . ARG A 1 85 ? -3.992 -14.383 -2.625 1 95.5 85 ARG A C 1
ATOM 688 O O . ARG A 1 85 ? -2.977 -13.984 -3.195 1 95.5 85 ARG A O 1
ATOM 695 N N . CYS A 1 86 ? -4.48 -13.828 -1.52 1 93.06 86 CYS A N 1
ATOM 696 C CA . CYS A 1 86 ? -3.975 -12.516 -1.135 1 93.06 86 CYS A CA 1
ATOM 697 C C . CYS A 1 86 ? -2.617 -12.633 -0.452 1 93.06 86 CYS A C 1
ATOM 699 O O . CYS A 1 86 ? -1.689 -11.891 -0.776 1 93.06 86 CYS A O 1
ATOM 701 N N . PRO A 1 87 ? -2.477 -13.508 0.422 1 91 87 PRO A N 1
ATOM 702 C CA . PRO A 1 87 ? -1.128 -13.711 0.955 1 91 87 PRO A CA 1
ATOM 703 C C . PRO A 1 87 ? -0.099 -14 -0.137 1 91 87 PRO A C 1
ATOM 705 O O . PRO A 1 87 ? 1.041 -13.531 -0.052 1 91 87 PRO A O 1
ATOM 708 N N . ALA A 1 88 ? -0.494 -14.727 -1.107 1 93.44 88 ALA A N 1
ATOM 709 C CA . ALA A 1 88 ? 0.419 -15.062 -2.197 1 93.44 88 ALA A CA 1
ATOM 710 C C . ALA A 1 88 ? 0.788 -13.828 -3.006 1 93.44 88 ALA A C 1
ATOM 712 O O . ALA A 1 88 ? 1.957 -13.617 -3.336 1 93.44 88 ALA A O 1
ATOM 713 N N . LEU A 1 89 ? -0.194 -12.969 -3.303 1 94.12 89 LEU A N 1
ATOM 714 C CA . LEU A 1 89 ? 0.044 -11.727 -4.023 1 94.12 89 LEU A CA 1
ATOM 715 C C . LEU A 1 89 ? 0.95 -10.797 -3.221 1 94.12 89 LEU A C 1
ATOM 717 O O . LEU A 1 89 ? 1.846 -10.156 -3.781 1 94.12 89 LEU A O 1
ATOM 721 N N . LYS A 1 90 ? 0.744 -10.703 -1.949 1 90.38 90 LYS A N 1
ATOM 722 C CA . LYS A 1 90 ? 1.591 -9.891 -1.081 1 90.38 90 LYS A CA 1
ATOM 723 C C . LYS A 1 90 ? 3.041 -10.367 -1.129 1 90.38 90 LYS A C 1
ATOM 725 O O . LYS A 1 90 ? 3.957 -9.562 -1.305 1 90.38 90 LYS A O 1
ATOM 730 N N . LYS A 1 91 ? 3.178 -11.617 -0.949 1 89.44 91 LYS A N 1
ATOM 731 C CA . LYS A 1 91 ? 4.516 -12.211 -0.959 1 89.44 91 LYS A CA 1
ATOM 732 C C . LYS A 1 91 ? 5.211 -11.961 -2.293 1 89.44 91 LYS A C 1
ATOM 734 O O . LYS A 1 91 ? 6.414 -11.695 -2.33 1 89.44 91 LYS A O 1
ATOM 739 N N . MET A 1 92 ? 4.453 -12.094 -3.359 1 91.62 92 MET A N 1
ATOM 740 C CA . MET A 1 92 ? 4.992 -11.867 -4.699 1 91.62 92 MET A CA 1
ATOM 741 C C . MET A 1 92 ? 5.605 -10.477 -4.809 1 91.62 92 MET A C 1
ATOM 743 O O . MET A 1 92 ? 6.734 -10.328 -5.281 1 91.62 92 MET A O 1
ATOM 747 N N . VAL A 1 93 ? 4.918 -9.461 -4.383 1 90.94 93 VAL A N 1
ATOM 748 C CA . VAL A 1 93 ? 5.398 -8.086 -4.488 1 90.94 93 VAL A CA 1
ATOM 749 C C . VAL A 1 93 ? 6.598 -7.887 -3.568 1 90.94 93 VAL A C 1
ATOM 751 O O . VAL A 1 93 ? 7.559 -7.203 -3.928 1 90.94 93 VAL A O 1
ATOM 754 N N . MET A 1 94 ? 6.562 -8.453 -2.422 1 87.38 94 MET A N 1
ATOM 755 C CA . MET A 1 94 ? 7.668 -8.344 -1.474 1 87.38 94 MET A CA 1
ATOM 756 C C . MET A 1 94 ? 8.953 -8.906 -2.072 1 87.38 94 MET A C 1
ATOM 758 O O . MET A 1 94 ? 10.039 -8.367 -1.829 1 87.38 94 MET A O 1
ATOM 762 N N . GLN A 1 95 ? 8.781 -9.898 -2.797 1 86.38 95 GLN A N 1
ATOM 763 C CA . GLN A 1 95 ? 9.938 -10.508 -3.438 1 86.38 95 GLN A CA 1
ATOM 764 C C . GLN A 1 95 ? 10.523 -9.594 -4.512 1 86.38 95 GLN A C 1
ATOM 766 O O . GLN A 1 95 ? 11.734 -9.562 -4.715 1 86.38 95 GLN A O 1
ATOM 771 N N . ASP A 1 96 ? 9.727 -8.844 -5.145 1 82.38 96 ASP A N 1
ATOM 772 C CA . ASP A 1 96 ? 10.164 -7.977 -6.234 1 82.38 96 ASP A CA 1
ATOM 773 C C . ASP A 1 96 ? 10.867 -6.73 -5.699 1 82.38 96 ASP A C 1
ATOM 775 O O . ASP A 1 96 ? 11.695 -6.129 -6.391 1 82.38 96 ASP A O 1
ATOM 779 N N . CYS A 1 97 ? 10.484 -6.254 -4.57 1 79.31 97 CYS A N 1
ATOM 780 C CA . CYS A 1 97 ? 11.117 -5.062 -4.023 1 79.31 97 CYS A CA 1
ATOM 781 C C . CYS A 1 97 ? 12.398 -5.418 -3.283 1 79.31 97 CYS A C 1
ATOM 783 O O . CYS A 1 97 ? 13.039 -4.547 -2.688 1 79.31 97 CYS A O 1
ATOM 785 N N . GLY A 1 98 ? 12.906 -6.586 -3.643 1 69.12 98 GLY A N 1
ATOM 786 C CA . GLY A 1 98 ? 14.18 -7.027 -3.082 1 69.12 98 GLY A CA 1
ATOM 787 C C . GLY A 1 98 ? 14.023 -7.766 -1.766 1 69.12 98 GLY A C 1
ATOM 788 O O . GLY A 1 98 ? 15.016 -8.07 -1.1 1 69.12 98 GLY A O 1
ATOM 789 N N . GLY A 1 99 ? 12.805 -8.141 -1.564 1 63.03 99 GLY A N 1
ATOM 790 C CA . GLY A 1 99 ? 12.703 -8.922 -0.346 1 63.03 99 GLY A CA 1
ATOM 791 C C . GLY A 1 99 ? 13.289 -8.227 0.866 1 63.03 99 GLY A C 1
ATOM 792 O O . GLY A 1 99 ? 14.016 -7.238 0.729 1 63.03 99 GLY A O 1
ATOM 793 N N . GLY A 1 100 ? 12.703 -8.047 2.035 1 63.72 100 GLY A N 1
ATOM 794 C CA . GLY A 1 100 ? 13.391 -7.574 3.223 1 63.72 100 GLY A CA 1
ATOM 795 C C . GLY A 1 100 ? 12.562 -6.602 4.043 1 63.72 100 GLY A C 1
ATOM 796 O O . GLY A 1 100 ? 11.406 -6.316 3.701 1 63.72 100 GLY A O 1
ATOM 797 N N . GLY A 1 101 ? 13.188 -6.125 4.941 1 70.94 101 GLY A N 1
ATOM 798 C CA . GLY A 1 101 ? 12.648 -5.316 6.023 1 70.94 101 GLY A CA 1
ATOM 799 C C . GLY A 1 101 ? 12.164 -3.953 5.562 1 70.94 101 GLY A C 1
ATOM 800 O O . GLY A 1 101 ? 11.117 -3.475 6.008 1 70.94 101 GLY A O 1
ATOM 801 N N . GLN A 1 102 ? 12.75 -3.498 4.367 1 75.25 102 GLN A N 1
ATOM 802 C CA . GLN A 1 102 ? 12.406 -2.139 3.961 1 75.25 102 GLN A CA 1
ATOM 803 C C . GLN A 1 102 ? 11.062 -2.107 3.23 1 75.25 102 GLN A C 1
ATOM 805 O O . GLN A 1 102 ? 10.242 -1.217 3.463 1 75.25 102 GLN A O 1
ATOM 810 N N . CYS A 1 103 ? 10.789 -3.111 2.314 1 79.81 103 CYS A N 1
ATOM 811 C CA . CYS A 1 103 ? 9.531 -3.18 1.577 1 79.81 103 CYS A CA 1
ATOM 812 C C . CYS A 1 103 ? 8.359 -3.438 2.518 1 79.81 103 CYS A C 1
ATOM 814 O O . CYS A 1 103 ? 7.312 -2.801 2.396 1 79.81 103 CYS A O 1
ATOM 816 N N . GLU A 1 104 ? 8.648 -4.25 3.412 1 78.75 104 GLU A N 1
ATOM 817 C CA . GLU A 1 104 ? 7.617 -4.57 4.395 1 78.75 104 GLU A CA 1
ATOM 818 C C . GLU A 1 104 ? 7.281 -3.352 5.254 1 78.75 104 GLU A C 1
ATOM 820 O O . GLU A 1 104 ? 6.109 -3.088 5.531 1 78.75 104 GLU A O 1
ATOM 825 N N . GLU A 1 105 ? 8.32 -2.713 5.551 1 80.75 105 GLU A N 1
ATOM 826 C CA . GLU A 1 105 ? 8.125 -1.53 6.387 1 80.75 105 GLU A CA 1
ATOM 827 C C . GLU A 1 105 ? 7.348 -0.452 5.641 1 80.75 105 GLU A C 1
ATOM 829 O O . GLU A 1 105 ? 6.422 0.148 6.195 1 80.75 105 GLU A O 1
ATOM 834 N N . SER A 1 106 ? 7.711 -0.288 4.406 1 83.94 106 SER A N 1
ATOM 835 C CA . SER A 1 106 ? 7.004 0.719 3.623 1 83.94 106 SER A CA 1
ATOM 836 C C . SER A 1 106 ? 5.531 0.354 3.453 1 83.94 106 SER A C 1
ATOM 838 O O . SER A 1 106 ? 4.656 1.215 3.562 1 83.94 106 SER A O 1
ATOM 840 N N . THR A 1 107 ? 5.289 -0.871 3.221 1 83.5 107 THR A N 1
ATOM 841 C CA . THR A 1 107 ? 3.918 -1.343 3.076 1 83.5 107 THR A CA 1
ATOM 842 C C . THR A 1 107 ? 3.123 -1.097 4.355 1 83.5 107 THR A C 1
ATOM 844 O O . THR A 1 107 ? 1.97 -0.664 4.305 1 83.5 107 THR A O 1
ATOM 847 N N . ARG A 1 108 ? 3.727 -1.371 5.324 1 84.44 108 ARG A N 1
ATOM 848 C CA . ARG A 1 108 ? 3.096 -1.164 6.625 1 84.44 108 ARG A CA 1
ATOM 849 C C . ARG A 1 108 ? 2.795 0.313 6.859 1 84.44 108 ARG A C 1
ATOM 851 O O . ARG A 1 108 ? 1.696 0.667 7.293 1 84.44 108 ARG A O 1
ATOM 858 N N . LEU A 1 109 ? 3.76 1.109 6.625 1 89 109 LEU A N 1
ATOM 859 C CA . LEU A 1 109 ? 3.596 2.547 6.82 1 89 109 LEU A CA 1
ATOM 860 C C . LEU A 1 109 ? 2.475 3.09 5.941 1 89 109 LEU A C 1
ATOM 862 O O . LEU A 1 109 ? 1.64 3.869 6.406 1 89 109 LEU A O 1
ATOM 866 N N . PHE A 1 110 ? 2.447 2.6 4.711 1 89.12 110 PHE A N 1
ATOM 867 C CA . PHE A 1 110 ? 1.395 3.039 3.803 1 89.12 110 PHE A CA 1
ATOM 868 C C . PHE A 1 110 ? 0.029 2.562 4.285 1 89.12 110 PHE A C 1
ATOM 870 O O . PHE A 1 110 ? -0.954 3.303 4.207 1 89.12 110 PHE A O 1
ATOM 877 N N . GLY A 1 111 ? -0.041 1.388 4.648 1 86.81 111 GLY A N 1
ATOM 878 C CA . GLY A 1 111 ? -1.285 0.844 5.172 1 86.81 111 GLY A CA 1
ATOM 879 C C . GLY A 1 111 ? -1.848 1.645 6.328 1 86.81 111 GLY A C 1
ATOM 880 O O . GLY A 1 111 ? -3.043 1.942 6.363 1 86.81 111 GLY A O 1
ATOM 881 N N . LYS A 1 112 ? -1.016 1.967 7.184 1 89.25 112 LYS A N 1
ATOM 882 C CA . LYS A 1 112 ? -1.441 2.762 8.336 1 89.25 112 LYS A CA 1
ATOM 883 C C . LYS A 1 112 ? -1.868 4.164 7.906 1 89.25 112 LYS A C 1
ATOM 885 O O . LYS A 1 112 ? -2.895 4.672 8.359 1 89.25 112 LYS A O 1
ATOM 890 N N . ALA A 1 113 ? -1.094 4.715 7.074 1 93.31 113 ALA A N 1
ATOM 891 C CA . ALA A 1 113 ? -1.354 6.082 6.633 1 93.31 113 ALA A CA 1
ATOM 892 C C . ALA A 1 113 ? -2.711 6.188 5.945 1 93.31 113 ALA A C 1
ATOM 894 O O . ALA A 1 113 ? -3.426 7.18 6.113 1 93.31 113 ALA A O 1
ATOM 895 N N . ARG A 1 114 ? -3.072 5.152 5.219 1 90.81 114 ARG A N 1
ATOM 896 C CA . ARG A 1 114 ? -4.336 5.145 4.492 1 90.81 114 ARG A CA 1
ATOM 897 C C . ARG A 1 114 ? -5.52 5.238 5.449 1 90.81 114 ARG A C 1
ATOM 899 O O . ARG A 1 114 ? -6.594 5.707 5.074 1 90.81 114 ARG A O 1
ATOM 906 N N . TYR A 1 115 ? -5.309 4.828 6.633 1 91.81 115 TYR A N 1
ATOM 907 C CA . TYR A 1 115 ? -6.414 4.699 7.578 1 91.81 115 TYR A CA 1
ATOM 908 C C . TYR A 1 115 ? -6.453 5.883 8.539 1 91.81 115 TYR A C 1
ATOM 910 O O . TYR A 1 115 ? -7.395 6.023 9.32 1 91.81 115 TYR A O 1
ATOM 918 N N . VAL A 1 116 ? -5.562 6.742 8.516 1 95.56 116 VAL A N 1
ATOM 919 C CA . VAL A 1 116 ? -5.445 7.852 9.453 1 95.56 116 VAL A CA 1
ATOM 920 C C . VAL A 1 116 ? -6.695 8.727 9.383 1 95.56 116 VAL A C 1
ATOM 922 O O . VAL A 1 116 ? -7.273 9.078 10.414 1 95.56 116 VAL A O 1
ATOM 925 N N . PRO A 1 117 ? -7.246 9.023 8.18 1 95.69 117 PRO A N 1
ATOM 926 C CA . PRO A 1 117 ? -8.43 9.891 8.141 1 95.69 117 PRO A CA 1
ATOM 927 C C . PRO A 1 117 ? -9.625 9.289 8.875 1 95.69 117 PRO A C 1
ATOM 929 O O . PRO A 1 117 ? -10.398 10.016 9.508 1 95.69 117 PRO A O 1
ATOM 932 N N . HIS A 1 118 ? -9.711 8.023 8.859 1 93.69 118 HIS A N 1
ATOM 933 C CA . HIS A 1 118 ? -10.781 7.348 9.586 1 93.69 118 HIS A CA 1
ATOM 934 C C . HIS A 1 118 ? -10.633 7.543 11.094 1 93.69 118 HIS A C 1
ATOM 936 O O . HIS A 1 118 ? -11.609 7.852 11.781 1 93.69 118 HIS A O 1
ATOM 942 N N . MET A 1 119 ? -9.523 7.387 11.492 1 94 119 MET A N 1
ATOM 943 C CA . MET A 1 119 ? -9.258 7.555 12.914 1 94 119 MET A CA 1
ATOM 944 C C . MET A 1 119 ? -9.531 8.984 13.359 1 94 119 MET A C 1
ATOM 946 O O . MET A 1 119 ? -9.789 9.242 14.531 1 94 119 MET A O 1
ATOM 950 N N . CYS A 1 120 ? -9.469 9.844 12.422 1 96.75 120 CYS A N 1
ATOM 951 C CA . CYS A 1 120 ? -9.641 11.258 12.703 1 96.75 120 CYS A CA 1
ATOM 952 C C . CYS A 1 120 ? -11.07 11.703 12.445 1 96.75 120 CYS A C 1
ATOM 954 O O . CYS A 1 120 ? -11.43 12.852 12.703 1 96.75 120 CYS A O 1
ATOM 956 N N . ASN A 1 121 ? -11.883 10.797 11.898 1 96.31 121 ASN A N 1
ATOM 957 C CA . ASN A 1 121 ? -13.242 11.125 11.5 1 96.31 121 ASN A CA 1
ATOM 958 C C . ASN A 1 121 ? -13.266 12.266 10.484 1 96.31 121 ASN A C 1
ATOM 960 O O . ASN A 1 121 ? -14.055 13.203 10.617 1 96.31 121 ASN A O 1
ATOM 964 N N . LEU A 1 122 ? -12.375 12.102 9.508 1 97 122 LEU A N 1
ATOM 965 C CA . LEU A 1 122 ? -12.258 13.086 8.438 1 97 122 LEU A CA 1
ATOM 966 C C . LEU A 1 122 ? -12.578 12.461 7.082 1 97 122 LEU A C 1
ATOM 968 O O . LEU A 1 122 ? -12.445 11.242 6.914 1 97 122 LEU A O 1
ATOM 972 N N . GLN A 1 123 ? -12.969 13.406 6.152 1 93.56 123 GLN A N 1
ATOM 973 C CA . GLN A 1 123 ? -13.133 12.977 4.766 1 93.56 123 GLN A CA 1
ATOM 974 C C . GLN A 1 123 ? -11.875 13.281 3.949 1 93.56 123 GLN A C 1
ATOM 976 O O . GLN A 1 123 ? -11.203 14.289 4.184 1 93.56 123 GLN A O 1
ATOM 981 N N . PRO A 1 124 ? -11.57 12.445 3.01 1 93.5 124 PRO A N 1
ATOM 982 C CA . PRO A 1 124 ? -12.141 11.102 2.889 1 93.5 124 PRO A CA 1
ATOM 983 C C . PRO A 1 124 ? -11.75 10.195 4.051 1 93.5 124 PRO A C 1
ATOM 985 O O . PRO A 1 124 ? -10.688 10.367 4.652 1 93.5 124 PRO A O 1
ATOM 988 N N . THR A 1 125 ? -12.539 9.156 4.324 1 92.38 125 THR A N 1
ATOM 989 C CA . THR A 1 125 ? -12.328 8.328 5.508 1 92.38 125 THR A CA 1
ATOM 990 C C . THR A 1 125 ? -11.203 7.324 5.27 1 92.38 125 THR A C 1
ATOM 992 O O . THR A 1 125 ? -10.672 6.738 6.215 1 92.38 125 THR A O 1
ATOM 995 N N . ARG A 1 126 ? -10.82 7.055 4.004 1 89.56 126 ARG A N 1
ATOM 996 C CA . ARG A 1 126 ? -9.695 6.215 3.621 1 89.56 126 ARG A CA 1
ATOM 997 C C . ARG A 1 126 ? -9.031 6.73 2.35 1 89.56 126 ARG A C 1
ATOM 999 O O . ARG A 1 126 ? -9.711 7.195 1.432 1 89.56 126 ARG A O 1
ATOM 1006 N N . CYS A 1 127 ? -7.75 6.641 2.377 1 89.12 127 CYS A N 1
ATOM 1007 C CA . CYS A 1 127 ? -7.016 7.016 1.173 1 89.12 127 CYS A CA 1
ATOM 1008 C C . CYS A 1 127 ? -6.832 5.816 0.25 1 89.12 127 CYS A C 1
ATOM 1010 O O . CYS A 1 127 ? -6.766 4.676 0.711 1 89.12 127 CYS A O 1
ATOM 1012 N N . SER A 1 128 ? -6.777 6.031 -1.004 1 78.94 128 SER A N 1
ATOM 1013 C CA . SER 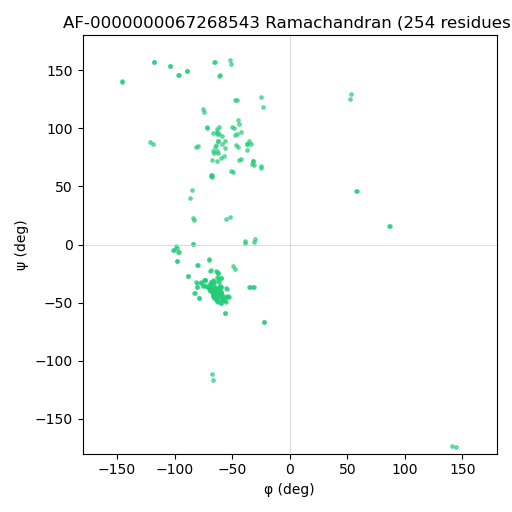A 1 128 ? -6.844 4.949 -1.982 1 78.94 128 SER A CA 1
ATOM 1014 C C . SER A 1 128 ? -5.453 4.543 -2.453 1 78.94 128 SER A C 1
ATOM 1016 O O . SER A 1 128 ? -5.312 3.652 -3.293 1 78.94 128 SER A O 1
ATOM 1018 N N . PHE A 1 129 ? -4.555 5.277 -1.939 1 78.38 129 PHE A N 1
ATOM 1019 C CA . PHE A 1 129 ? -3.238 4.785 -2.33 1 78.38 129 PHE A CA 1
ATOM 1020 C C . PHE A 1 129 ? -2.922 3.469 -1.633 1 78.38 129 PHE A C 1
ATOM 1022 O O . PHE A 1 129 ? -3.543 3.131 -0.624 1 78.38 129 PHE A O 1
ATOM 1029 N N . MET B 1 1 ? -52.812 54.406 -5.727 1 31.2 1 MET B N 1
ATOM 1030 C CA . MET B 1 1 ? -52.5 53.25 -6.562 1 31.2 1 MET B CA 1
ATOM 1031 C C . MET B 1 1 ? -51.125 52.688 -6.168 1 31.2 1 MET B C 1
ATOM 1033 O O . MET B 1 1 ? -50.094 53.281 -6.406 1 31.2 1 MET B O 1
ATOM 1037 N N . LEU B 1 2 ? -51.094 51.938 -5.031 1 39.16 2 LEU B N 1
ATOM 1038 C CA . LEU B 1 2 ? -49.906 51.5 -4.316 1 39.16 2 LEU B CA 1
ATOM 1039 C C . LEU B 1 2 ? -49.281 50.281 -5 1 39.16 2 LEU B C 1
ATOM 1041 O O . LEU B 1 2 ? -49.938 49.219 -5.102 1 39.16 2 LEU B O 1
ATOM 1045 N N . LYS B 1 3 ? -48.406 50.562 -6.059 1 37.22 3 LYS B N 1
ATOM 1046 C CA . LYS B 1 3 ? -47.781 49.562 -6.902 1 37.22 3 LYS B CA 1
ATOM 1047 C C . LYS B 1 3 ? -46.875 48.656 -6.082 1 37.22 3 LYS B C 1
ATOM 1049 O O . LYS B 1 3 ? -45.938 49.125 -5.445 1 37.22 3 LYS B O 1
ATOM 1054 N N . LEU B 1 4 ? -47.438 47.594 -5.555 1 35.66 4 LEU B N 1
ATOM 1055 C CA . LEU B 1 4 ? -46.688 46.531 -4.871 1 35.66 4 LEU B CA 1
ATOM 1056 C C . LEU B 1 4 ? -45.719 45.844 -5.82 1 35.66 4 LEU B C 1
ATOM 1058 O O . LEU B 1 4 ? -46.156 45.25 -6.824 1 35.66 4 LEU B O 1
ATOM 1062 N N . THR B 1 5 ? -44.625 46.531 -6.02 1 35.5 5 THR B N 1
ATOM 1063 C CA . THR B 1 5 ? -43.656 45.875 -6.891 1 35.5 5 THR B CA 1
ATOM 1064 C C . THR B 1 5 ? -43.188 44.562 -6.297 1 35.5 5 THR B C 1
ATOM 1066 O O . THR B 1 5 ? -43 44.438 -5.086 1 35.5 5 THR B O 1
ATOM 1069 N N . HIS B 1 6 ? -43.719 43.5 -6.789 1 40.22 6 HIS B N 1
ATOM 1070 C CA . HIS B 1 6 ? -43.344 42.156 -6.441 1 40.22 6 HIS B CA 1
ATOM 1071 C C . HIS B 1 6 ? -41.906 41.875 -6.836 1 40.22 6 HIS B C 1
ATOM 1073 O O . HIS B 1 6 ? -41.531 42.062 -7.992 1 40.22 6 HIS B O 1
ATOM 1079 N N . GLY B 1 7 ? -41.062 42.312 -6.043 1 28.17 7 GLY B N 1
ATOM 1080 C CA . GLY B 1 7 ? -39.656 42.031 -6.367 1 28.17 7 GLY B CA 1
ATOM 1081 C C . GLY B 1 7 ? -39.344 40.531 -6.398 1 28.17 7 GLY B C 1
ATOM 1082 O O . GLY B 1 7 ? -39.688 39.812 -5.469 1 28.17 7 GLY B O 1
ATOM 1083 N N . ARG B 1 8 ? -39.375 39.844 -7.633 1 30.56 8 ARG B N 1
ATOM 1084 C CA . ARG B 1 8 ? -38.938 38.469 -7.848 1 30.56 8 ARG B CA 1
ATOM 1085 C C . ARG B 1 8 ? -37.5 38.25 -7.41 1 30.56 8 ARG B C 1
ATOM 1087 O O . ARG B 1 8 ? -36.594 38.969 -7.855 1 30.56 8 ARG B O 1
ATOM 1094 N N . PHE B 1 9 ? -37.25 37.906 -6.195 1 28.27 9 PHE B N 1
ATOM 1095 C CA . PHE B 1 9 ? -35.875 37.656 -5.742 1 28.27 9 PHE B CA 1
ATOM 1096 C C . PHE B 1 9 ? -35.312 36.438 -6.473 1 28.27 9 PHE B C 1
ATOM 1098 O O . PHE B 1 9 ? -35.906 35.375 -6.516 1 28.27 9 PHE B O 1
ATOM 1105 N N . SER B 1 10 ? -34.812 36.656 -7.641 1 28.53 10 SER B N 1
ATOM 1106 C CA . SER B 1 10 ? -34.188 35.562 -8.352 1 28.53 10 SER B CA 1
ATOM 1107 C C . SER B 1 10 ? -32.969 35.031 -7.602 1 28.53 10 SER B C 1
ATOM 1109 O O . SER B 1 10 ? -32.094 35.812 -7.199 1 28.53 10 SER B O 1
ATOM 1111 N N . VAL B 1 11 ? -33.094 34.031 -6.832 1 30.19 11 VAL B N 1
ATOM 1112 C CA . VAL B 1 11 ? -32 33.344 -6.141 1 30.19 11 VAL B CA 1
ATOM 1113 C C . VAL B 1 11 ? -31.047 32.719 -7.16 1 30.19 11 VAL B C 1
ATOM 1115 O O . VAL B 1 11 ? -31.422 31.797 -7.898 1 30.19 11 VAL B O 1
ATOM 1118 N N . THR B 1 12 ? -30.297 33.469 -7.844 1 28.91 12 THR B N 1
ATOM 1119 C CA . THR B 1 12 ? -29.297 32.906 -8.75 1 28.91 12 THR B CA 1
ATOM 1120 C C . THR B 1 12 ? -28.359 31.969 -8 1 28.91 12 THR B C 1
ATOM 1122 O O . THR B 1 12 ? -27.703 32.344 -7.035 1 28.91 12 THR B O 1
ATOM 1125 N N . VAL B 1 13 ? -28.766 30.797 -7.824 1 30.72 13 VAL B N 1
ATOM 1126 C CA . VAL B 1 13 ? -27.906 29.766 -7.273 1 30.72 13 VAL B CA 1
ATOM 1127 C C . VAL B 1 13 ? -26.641 29.625 -8.133 1 30.72 13 VAL B C 1
ATOM 1129 O O . VAL B 1 13 ? -26.719 29.25 -9.305 1 30.72 13 VAL B O 1
ATOM 1132 N N . ALA B 1 14 ? -25.672 30.516 -8.047 1 31.83 14 ALA B N 1
ATOM 1133 C CA . ALA B 1 14 ? -24.391 30.359 -8.727 1 31.83 14 ALA B CA 1
ATOM 1134 C C . ALA B 1 14 ? -23.844 28.953 -8.555 1 31.83 14 ALA B C 1
ATOM 1136 O O . ALA B 1 14 ? -23.672 28.484 -7.426 1 31.83 14 ALA B O 1
ATOM 1137 N N . VAL B 1 15 ? -24.203 28.047 -9.289 1 34.31 15 VAL B N 1
ATOM 1138 C CA . VAL B 1 15 ? -23.516 26.766 -9.406 1 34.31 15 VAL B CA 1
ATOM 1139 C C . VAL B 1 15 ? -22 27 -9.453 1 34.31 15 VAL B C 1
ATOM 1141 O O . VAL B 1 15 ? -21.484 27.625 -10.383 1 34.31 15 VAL B O 1
ATOM 1144 N N . THR B 1 16 ? -21.281 27.344 -8.414 1 35.91 16 THR B N 1
ATOM 1145 C CA . THR B 1 16 ? -19.812 27.391 -8.461 1 35.91 16 THR B CA 1
ATOM 1146 C C . THR B 1 16 ? -19.25 26.172 -9.164 1 35.91 16 THR B C 1
ATOM 1148 O O . THR B 1 16 ? -19.781 25.062 -9.008 1 35.91 16 THR B O 1
ATOM 1151 N N . GLU B 1 17 ? -18.812 26.234 -10.375 1 37.56 17 GLU B N 1
ATOM 1152 C CA . GLU B 1 17 ? -17.984 25.297 -11.125 1 37.56 17 GLU B CA 1
ATOM 1153 C C . GLU B 1 17 ? -17.156 24.406 -10.195 1 37.56 17 GLU B C 1
ATOM 1155 O O . GLU B 1 17 ? -16.797 24.828 -9.094 1 37.56 17 GLU B O 1
ATOM 1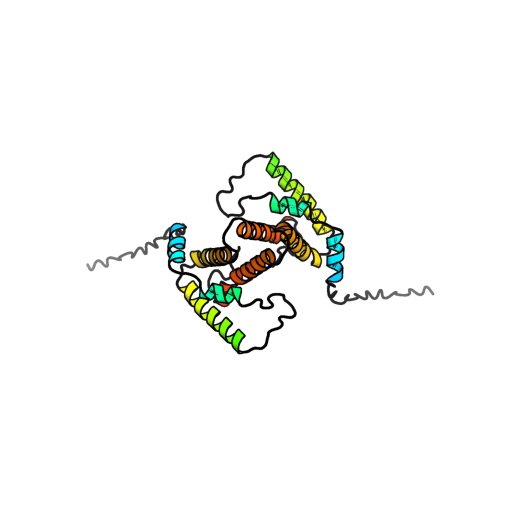160 N N . ASN B 1 18 ? -17.359 23.156 -10.25 1 38.06 18 ASN B N 1
ATOM 1161 C CA . ASN B 1 18 ? -16.641 22.047 -9.617 1 38.06 18 ASN B CA 1
ATOM 1162 C C . ASN B 1 18 ? -15.141 22.359 -9.516 1 38.06 18 ASN B C 1
ATOM 1164 O O . ASN B 1 18 ? -14.484 22.594 -10.531 1 38.06 18 ASN B O 1
ATOM 1168 N N . ASP B 1 19 ? -14.539 23.047 -8.492 1 38.16 19 ASP B N 1
ATOM 1169 C CA . ASP B 1 19 ? -13.156 23.422 -8.188 1 38.16 19 ASP B CA 1
ATOM 1170 C C . ASP B 1 19 ? -12.18 22.359 -8.711 1 38.16 19 ASP B C 1
ATOM 1172 O O . ASP B 1 19 ? -12.195 21.219 -8.25 1 38.16 19 ASP B O 1
ATOM 1176 N N . ILE B 1 20 ? -11.906 22.156 -9.922 1 42.03 20 ILE B N 1
ATOM 1177 C CA . ILE B 1 20 ? -10.664 21.578 -10.438 1 42.03 20 ILE B CA 1
ATOM 1178 C C . ILE B 1 20 ? -9.531 21.812 -9.445 1 42.03 20 ILE B C 1
ATOM 1180 O O . ILE B 1 20 ? -9.117 22.969 -9.242 1 42.03 20 ILE B O 1
ATOM 1184 N N . GLU B 1 21 ? -9.539 21.219 -8.203 1 46.03 21 GLU B N 1
ATOM 1185 C CA . GLU B 1 21 ? -8.562 21.297 -7.117 1 46.03 21 GLU B CA 1
ATOM 1186 C C . GLU B 1 21 ? -7.137 21.375 -7.66 1 46.03 21 GLU B C 1
ATOM 1188 O O . GLU B 1 21 ? -6.711 20.516 -8.43 1 46.03 21 GLU B O 1
ATOM 1193 N N . ASN B 1 22 ? -6.535 22.453 -7.949 1 49.84 22 ASN B N 1
ATOM 1194 C CA . ASN B 1 22 ? -5.223 22.828 -8.453 1 49.84 22 ASN B CA 1
ATOM 1195 C C . ASN B 1 22 ? -4.102 22.141 -7.684 1 49.84 22 ASN B C 1
ATOM 1197 O O . ASN B 1 22 ? -3.961 22.344 -6.477 1 49.84 22 ASN B O 1
ATOM 1201 N N . PRO B 1 23 ? -3.525 21.094 -8.172 1 58.06 23 PRO B N 1
ATOM 1202 C CA . PRO B 1 23 ? -2.352 20.469 -7.555 1 58.06 23 PRO B CA 1
ATOM 1203 C C . PRO B 1 23 ? -1.414 21.484 -6.906 1 58.06 23 PRO B C 1
ATOM 1205 O O . PRO B 1 23 ? -0.746 21.172 -5.918 1 58.06 23 PRO B O 1
ATOM 1208 N N . GLN B 1 24 ? -1.238 22.641 -7.449 1 60.66 24 GLN B N 1
ATOM 1209 C CA . GLN B 1 24 ? -0.355 23.672 -6.906 1 60.66 24 GLN B CA 1
ATOM 1210 C C . GLN B 1 24 ? -0.78 24.078 -5.5 1 60.66 24 GLN B C 1
ATOM 1212 O O . GLN B 1 24 ? 0.065 24.297 -4.629 1 60.66 24 GLN B O 1
ATOM 1217 N N . SER B 1 25 ? -2.078 23.953 -5.23 1 78.94 25 SER B N 1
ATOM 1218 C CA . SER B 1 25 ? -2.604 24.375 -3.938 1 78.94 25 SER B CA 1
ATOM 1219 C C . SER B 1 25 ? -2.217 23.391 -2.834 1 78.94 25 SER B C 1
ATOM 1221 O O . SER B 1 25 ? -1.76 23.797 -1.765 1 78.94 25 SER B O 1
ATOM 1223 N N . CYS B 1 26 ? -2.076 22.188 -3.148 1 86.06 26 CYS B N 1
ATOM 1224 C CA . CYS B 1 26 ? -1.748 21.203 -2.119 1 86.06 26 CYS B CA 1
ATOM 1225 C C . CYS B 1 26 ? -0.258 21.219 -1.8 1 86.06 26 CYS B C 1
ATOM 1227 O O . CYS B 1 26 ? 0.133 21.125 -0.636 1 86.06 26 CYS B O 1
ATOM 1229 N N . GLN B 1 27 ? 0.465 21.438 -2.832 1 85.31 27 GLN B N 1
ATOM 1230 C CA . GLN B 1 27 ? 1.909 21.484 -2.631 1 85.31 27 GLN B CA 1
ATOM 1231 C C . GLN B 1 27 ? 2.295 22.594 -1.661 1 85.31 27 GLN B C 1
ATOM 1233 O O . GLN B 1 27 ? 3.158 22.406 -0.802 1 85.31 27 GLN B O 1
ATOM 1238 N N . GLU B 1 28 ? 1.661 23.672 -1.794 1 85.19 28 GLU B N 1
ATOM 1239 C CA . GLU B 1 28 ? 1.907 24.797 -0.898 1 85.19 28 GLU B CA 1
ATOM 1240 C C . GLU B 1 28 ? 1.512 24.453 0.536 1 85.19 28 GLU B C 1
ATOM 1242 O O . GLU B 1 28 ? 2.234 24.781 1.479 1 85.19 28 GLU B O 1
ATOM 1247 N N . GLN B 1 29 ? 0.444 23.812 0.639 1 84.38 29 GLN B N 1
ATOM 1248 C CA . GLN B 1 29 ? -0.028 23.422 1.965 1 84.38 29 GLN B CA 1
ATOM 1249 C C . GLN B 1 29 ? 0.91 22.406 2.607 1 84.38 29 GLN B C 1
ATOM 1251 O O . GLN B 1 29 ? 1.135 22.438 3.818 1 84.38 29 GLN B O 1
ATOM 1256 N N . MET B 1 30 ? 1.466 21.609 1.812 1 84.44 30 MET B N 1
ATOM 1257 C CA . MET B 1 30 ? 2.326 20.547 2.305 1 84.44 30 MET B CA 1
ATOM 1258 C C . MET B 1 30 ? 3.678 21.094 2.752 1 84.44 30 MET B C 1
ATOM 1260 O O . MET B 1 30 ? 4.328 20.516 3.627 1 84.44 30 MET B O 1
ATOM 1264 N N . GLN B 1 31 ? 4.102 22.031 2.076 1 78.81 31 GLN B N 1
ATOM 1265 C CA . GLN B 1 31 ? 5.363 22.656 2.463 1 78.81 31 GLN B CA 1
ATOM 1266 C C . GLN B 1 31 ? 5.242 23.359 3.811 1 78.81 31 GLN B C 1
ATOM 1268 O O . GLN B 1 31 ? 6.188 23.375 4.602 1 78.81 31 GLN B O 1
ATOM 1273 N N . SER B 1 32 ? 4.125 23.797 4.02 1 70.06 32 SER B N 1
ATOM 1274 C CA . SER B 1 32 ? 3.893 24.547 5.246 1 70.06 32 SER B CA 1
ATOM 1275 C C . SER B 1 32 ? 3.498 23.625 6.398 1 70.06 32 SER B C 1
ATOM 1277 O O . SER B 1 32 ? 3.705 23.969 7.566 1 70.06 32 SER B O 1
ATOM 1279 N N . HIS B 1 33 ? 2.922 22.562 5.992 1 68.69 33 HIS B N 1
ATOM 1280 C CA . HIS B 1 33 ? 2.385 21.656 7 1 68.69 33 HIS B CA 1
ATOM 1281 C C . HIS B 1 33 ? 3.057 20.297 6.926 1 68.69 33 HIS B C 1
ATOM 1283 O O . HIS B 1 33 ? 2.58 19.406 6.219 1 68.69 33 HIS B O 1
A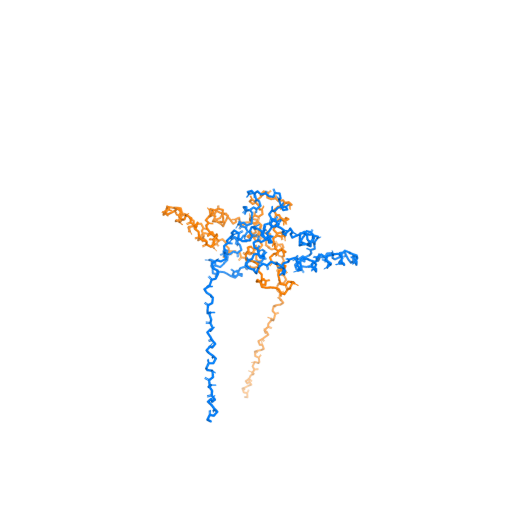TOM 1289 N N . ARG B 1 34 ? 4.156 20.234 7.625 1 78.62 34 ARG B N 1
ATOM 1290 C CA . ARG B 1 34 ? 4.781 18.922 7.742 1 78.62 34 ARG B CA 1
ATOM 1291 C C . ARG B 1 34 ? 4.004 18.031 8.711 1 78.62 34 ARG B C 1
ATOM 1293 O O . ARG B 1 34 ? 3.707 18.438 9.836 1 78.62 34 ARG B O 1
ATOM 1300 N N . LEU B 1 35 ? 3.383 16.953 8.25 1 94.44 35 LEU B N 1
ATOM 1301 C CA . LEU B 1 35 ? 2.592 16 9.016 1 94.44 35 LEU B CA 1
ATOM 1302 C C . LEU B 1 35 ? 3.473 15.219 9.984 1 94.44 35 LEU B C 1
ATOM 1304 O O . LEU B 1 35 ? 3.441 13.984 10 1 94.44 35 LEU B O 1
ATOM 1308 N N . ASN B 1 36 ? 4.172 16.047 10.898 1 92.12 36 ASN B N 1
ATOM 1309 C CA . ASN B 1 36 ? 5.156 15.445 11.797 1 92.12 36 ASN B CA 1
ATOM 1310 C C . ASN B 1 36 ? 4.5 14.484 12.781 1 92.12 36 ASN B C 1
ATOM 1312 O O . ASN B 1 36 ? 5.043 13.414 13.062 1 92.12 36 ASN B O 1
ATOM 1316 N N . HIS B 1 37 ? 3.377 14.961 13.242 1 94.19 37 HIS B N 1
ATOM 1317 C CA . HIS B 1 37 ? 2.727 14.102 14.227 1 94.19 37 HIS B CA 1
ATOM 1318 C C . HIS B 1 37 ? 2.098 12.883 13.57 1 94.19 37 HIS B C 1
ATOM 1320 O O . HIS B 1 37 ? 2.057 11.805 14.164 1 94.19 37 HIS B O 1
ATOM 1326 N N . CYS B 1 38 ? 1.689 13.047 12.367 1 95.12 38 CYS B N 1
ATOM 1327 C CA . CYS B 1 38 ? 1.214 11.883 11.633 1 95.12 38 CYS B CA 1
ATOM 1328 C C . CYS B 1 38 ? 2.352 10.906 11.367 1 95.12 38 CYS B C 1
ATOM 1330 O O . CYS B 1 38 ? 2.176 9.695 11.492 1 95.12 38 CYS B O 1
ATOM 1332 N N . ARG B 1 39 ? 3.465 11.477 11.062 1 93 39 ARG B N 1
ATOM 1333 C CA . ARG B 1 39 ? 4.652 10.656 10.844 1 93 39 ARG B CA 1
ATOM 1334 C C . ARG B 1 39 ? 4.984 9.828 12.078 1 93 39 ARG B C 1
ATOM 1336 O O . ARG B 1 39 ? 5.227 8.625 11.984 1 93 39 ARG B O 1
ATOM 1343 N N . MET B 1 40 ? 4.98 10.461 13.188 1 90.38 40 MET B N 1
ATOM 1344 C CA . MET B 1 40 ? 5.309 9.773 14.438 1 90.38 40 MET B CA 1
ATOM 1345 C C . MET B 1 40 ? 4.262 8.711 14.766 1 90.38 40 MET B C 1
ATOM 1347 O O . MET B 1 40 ? 4.605 7.629 15.242 1 90.38 40 MET B O 1
ATOM 1351 N N . TYR B 1 41 ? 3.076 9.078 14.477 1 92.12 41 TYR B N 1
ATOM 1352 C CA . TYR B 1 41 ? 2.012 8.117 14.75 1 92.12 41 TYR B CA 1
ATOM 1353 C C . TYR B 1 41 ? 2.17 6.871 13.891 1 92.12 41 TYR B C 1
ATOM 1355 O O . TYR B 1 41 ? 2.131 5.75 14.398 1 92.12 41 TYR B O 1
ATOM 1363 N N . VAL B 1 42 ? 2.389 7.102 12.578 1 92.81 42 VAL B N 1
ATOM 1364 C CA . VAL B 1 42 ? 2.43 6.016 11.609 1 92.81 42 VAL B CA 1
ATOM 1365 C C . VAL B 1 42 ? 3.678 5.168 11.836 1 92.81 42 VAL B C 1
ATOM 1367 O O . VAL B 1 42 ? 3.646 3.947 11.656 1 92.81 42 VAL B O 1
ATOM 1370 N N . SER B 1 43 ? 4.727 5.805 12.25 1 87 43 SER B N 1
ATOM 1371 C CA . SER B 1 43 ? 6 5.109 12.414 1 87 43 SER B CA 1
ATOM 1372 C C . SER B 1 43 ? 6.047 4.352 13.742 1 87 43 SER B C 1
ATOM 1374 O O . SER B 1 43 ? 6.906 3.49 13.938 1 87 43 SER B O 1
ATOM 1376 N N . SER B 1 44 ? 5.379 4.918 14.727 1 77.56 44 SER B N 1
ATOM 1377 C CA . SER B 1 44 ? 5.438 4.32 16.047 1 77.56 44 SER B CA 1
ATOM 1378 C C . SER B 1 44 ? 4.988 2.863 16.031 1 77.56 44 SER B C 1
ATOM 1380 O O . SER B 1 44 ? 5.508 2.035 16.781 1 77.56 44 SER B O 1
ATOM 1382 N N . SER B 1 45 ? 3.754 2.725 15.594 1 57 45 SER B N 1
ATOM 1383 C CA . SER B 1 45 ? 3.115 1.429 15.797 1 57 45 SER B CA 1
ATOM 1384 C C . SER B 1 45 ? 3.779 0.345 14.953 1 57 45 SER B C 1
ATOM 1386 O O . SER B 1 45 ? 3.686 0.36 13.727 1 57 45 SER B O 1
ATOM 1388 N N . ARG B 1 46 ? 5.043 0.092 15.125 1 53.75 46 ARG B N 1
ATOM 1389 C CA . ARG B 1 46 ? 5.172 -1.296 14.695 1 53.75 46 ARG B CA 1
ATOM 1390 C C . ARG B 1 46 ? 3.969 -2.121 15.133 1 53.75 46 ARG B C 1
ATOM 1392 O O . ARG B 1 46 ? 4.066 -3.34 15.289 1 53.75 46 ARG B O 1
ATOM 1399 N N . GLN B 1 47 ? 3.141 -1.368 15.711 1 44.56 47 GLN B N 1
ATOM 1400 C CA . GLN B 1 47 ? 1.983 -2.076 16.25 1 44.56 47 GLN B CA 1
ATOM 1401 C C . GLN B 1 47 ? 1.343 -2.967 15.188 1 44.56 47 GLN B C 1
ATOM 1403 O O . GLN B 1 47 ? 1.477 -2.707 13.992 1 44.56 47 GLN B O 1
ATOM 1408 N N . TYR B 1 48 ? 0.611 -4.062 15.695 1 39.38 48 TYR B N 1
ATOM 1409 C CA . TYR B 1 48 ? -0.095 -5.277 15.305 1 39.38 48 TYR B CA 1
ATOM 1410 C C . TYR B 1 48 ? -1.116 -4.984 14.211 1 39.38 48 TYR B C 1
ATOM 1412 O O . TYR B 1 48 ? -2.283 -4.715 14.5 1 39.38 48 TYR B O 1
ATOM 1420 N N . TYR B 1 49 ? -0.956 -4.062 13.547 1 37.44 49 TYR B N 1
ATOM 1421 C CA . TYR B 1 49 ? -2.092 -4.141 12.633 1 37.44 49 TYR B CA 1
ATOM 1422 C C . TYR B 1 49 ? -2.215 -5.539 12.039 1 37.44 49 TYR B C 1
ATOM 1424 O O . TYR B 1 49 ? -2.99 -5.754 11.102 1 37.44 49 TYR B O 1
ATOM 1432 N N . ASN B 1 50 ? -1.258 -6.387 12.039 1 35.81 50 ASN B N 1
ATOM 1433 C CA . ASN B 1 50 ? -1.678 -7.754 11.75 1 35.81 50 ASN B CA 1
ATOM 1434 C C . ASN B 1 50 ? -2.902 -8.148 12.578 1 35.81 50 ASN B C 1
ATOM 1436 O O . ASN B 1 50 ? -3.072 -7.68 13.703 1 35.81 50 ASN B O 1
ATOM 1440 N N . ASP B 1 51 ? -3.949 -8.562 11.977 1 35.22 51 ASP B N 1
ATOM 1441 C CA . ASP B 1 51 ? -5.086 -9.07 12.734 1 35.22 51 ASP B CA 1
ATOM 1442 C C . ASP B 1 51 ? -4.656 -9.531 14.125 1 35.22 51 ASP B C 1
ATOM 1444 O O . ASP B 1 51 ? -5.457 -9.516 15.062 1 35.22 51 ASP B O 1
ATOM 1448 N N . ASN B 1 52 ? -3.785 -10.672 14.172 1 37.19 52 ASN B N 1
ATOM 1449 C CA . ASN B 1 52 ? -3.701 -11.445 15.414 1 37.19 52 ASN B CA 1
ATOM 1450 C C . ASN B 1 52 ? -3.049 -10.641 16.531 1 37.19 52 ASN B C 1
ATOM 1452 O O . ASN B 1 52 ? -3.66 -10.414 17.578 1 37.19 52 ASN B O 1
ATOM 1456 N N . LEU B 1 53 ? -1.597 -11.148 17.016 1 35.78 53 LEU B N 1
ATOM 1457 C CA . LEU B 1 53 ? -0.953 -11.055 18.312 1 35.78 53 LEU B CA 1
ATOM 1458 C C . LEU B 1 53 ? -0.242 -9.719 18.484 1 35.78 53 LEU B C 1
ATOM 1460 O O . LEU B 1 53 ? 0.867 -9.531 17.969 1 35.78 53 LEU B O 1
ATOM 1464 N N . SER B 1 54 ? -0.78 -8.672 18.203 1 38.72 54 SER B N 1
ATOM 1465 C CA . SER B 1 54 ? -0.151 -7.438 18.672 1 38.72 54 SER B CA 1
ATOM 1466 C C . SER B 1 54 ? 0.453 -7.605 20.062 1 38.72 54 SER B C 1
ATOM 1468 O O . SER B 1 54 ? -0.24 -8 21 1 38.72 54 SER B O 1
ATOM 1470 N N . MET B 1 55 ? 1.639 -8.055 20.172 1 40 55 MET B N 1
ATOM 1471 C CA . MET B 1 55 ? 2.229 -7.855 21.484 1 40 55 MET B CA 1
ATOM 1472 C C . MET B 1 55 ? 2.096 -6.402 21.922 1 40 55 MET B C 1
ATOM 1474 O O . MET B 1 55 ? 2.766 -5.52 21.391 1 40 55 MET B O 1
ATOM 1478 N N . VAL B 1 56 ? 0.885 -5.922 22.094 1 43.62 56 VAL B N 1
ATOM 1479 C CA . VAL B 1 56 ? 0.644 -4.707 22.859 1 43.62 56 VAL B CA 1
ATOM 1480 C C . VAL B 1 56 ? 1.671 -4.602 23.984 1 43.62 56 VAL B C 1
ATOM 1482 O O . VAL B 1 56 ? 1.74 -5.473 24.859 1 43.62 56 VAL B O 1
ATOM 1485 N N . THR B 1 57 ? 2.877 -4.371 23.672 1 45.69 57 THR B N 1
ATOM 1486 C CA . THR B 1 57 ? 3.504 -3.971 24.938 1 45.69 57 THR B CA 1
ATOM 1487 C C . THR B 1 57 ? 2.629 -2.969 25.672 1 45.69 57 THR B C 1
ATOM 1489 O O . THR B 1 57 ? 2.043 -2.072 25.062 1 45.69 57 THR B O 1
ATOM 1492 N N . ASP B 1 58 ? 1.854 -3.463 26.547 1 48.03 58 ASP B N 1
ATOM 1493 C CA . ASP B 1 58 ? 1.077 -2.857 27.625 1 48.03 58 ASP B CA 1
ATOM 1494 C C . ASP B 1 58 ? 1.773 -1.614 28.172 1 48.03 58 ASP B C 1
ATOM 1496 O O . ASP B 1 58 ? 1.507 -1.192 29.297 1 48.03 58 ASP B O 1
ATOM 1500 N N . ASP B 1 59 ? 2.951 -1.262 27.531 1 58.22 59 ASP B N 1
ATOM 1501 C CA . ASP B 1 59 ? 3.418 -0.132 28.328 1 58.22 59 ASP B CA 1
ATOM 1502 C C . ASP B 1 59 ? 2.553 1.104 28.094 1 58.22 59 ASP B C 1
ATOM 1504 O O . ASP B 1 59 ? 2.453 1.59 26.953 1 58.22 59 ASP B O 1
ATOM 1508 N N . ASP B 1 60 ? 1.677 1.352 28.969 1 61.94 60 ASP B N 1
ATOM 1509 C CA . ASP B 1 60 ? 0.759 2.482 29.078 1 61.94 60 ASP B CA 1
ATOM 1510 C C . ASP B 1 60 ? 1.386 3.752 28.5 1 61.94 60 ASP B C 1
ATOM 1512 O O . ASP B 1 60 ? 0.711 4.535 27.828 1 61.94 60 ASP B O 1
ATOM 1516 N N . HIS B 1 61 ? 2.66 3.871 28.719 1 64.94 61 HIS B N 1
ATOM 1517 C CA . HIS B 1 61 ? 3.336 5.086 28.281 1 64.94 61 HIS B CA 1
ATOM 1518 C C . HIS B 1 61 ? 3.402 5.164 26.766 1 64.94 61 HIS B C 1
ATOM 1520 O O . HIS B 1 61 ? 3.146 6.219 26.172 1 64.94 61 HIS B O 1
ATOM 1526 N N . VAL B 1 62 ? 3.609 4.082 26.094 1 67.88 62 VAL B N 1
ATOM 1527 C CA . VAL B 1 62 ? 3.75 4.059 24.641 1 67.88 62 VAL B CA 1
ATOM 1528 C C . VAL B 1 62 ? 2.389 4.277 23.984 1 67.88 62 VAL B C 1
ATOM 1530 O O . VAL B 1 62 ? 2.273 5.047 23.016 1 67.88 62 VAL B O 1
ATOM 1533 N N . ILE B 1 63 ? 1.454 3.76 24.609 1 68.38 63 ILE B N 1
ATOM 1534 C CA . ILE B 1 63 ? 0.101 3.906 24.078 1 68.38 63 ILE B CA 1
ATOM 1535 C C . ILE B 1 63 ? -0.339 5.363 24.188 1 68.38 63 ILE B C 1
ATOM 1537 O O . ILE B 1 63 ? -0.917 5.914 23.25 1 68.38 63 ILE B O 1
ATOM 1541 N N . ASN B 1 64 ? 0.037 5.902 25.297 1 74.88 64 ASN B N 1
ATOM 1542 C CA . ASN B 1 64 ? -0.355 7.293 25.516 1 74.88 64 ASN B CA 1
ATOM 1543 C C . ASN B 1 64 ? 0.334 8.234 24.531 1 74.88 64 ASN B C 1
ATOM 1545 O O . ASN B 1 64 ? -0.292 9.148 24 1 74.88 64 ASN B O 1
ATOM 1549 N N . GLN B 1 65 ? 1.567 7.922 24.234 1 80.25 65 GLN B N 1
ATOM 1550 C CA . GLN B 1 65 ? 2.311 8.773 23.312 1 80.25 65 GLN B CA 1
ATOM 1551 C C . GLN B 1 65 ? 1.774 8.641 21.891 1 80.25 65 GLN B C 1
ATOM 1553 O O . GLN B 1 65 ? 1.646 9.641 21.188 1 80.25 65 GLN B O 1
ATOM 1558 N N . THR B 1 66 ? 1.409 7.457 21.578 1 85.56 66 THR B N 1
ATOM 1559 C CA . THR B 1 66 ? 0.88 7.211 20.25 1 85.56 66 THR B CA 1
ATOM 1560 C C . THR B 1 66 ? -0.45 7.934 20.047 1 85.56 66 THR B C 1
ATOM 1562 O O . THR B 1 66 ? -0.683 8.539 19 1 85.56 66 THR B O 1
ATOM 1565 N N . GLN B 1 67 ? -1.211 7.914 21.141 1 88.81 67 GLN B N 1
ATOM 1566 C CA . GLN B 1 67 ? -2.514 8.57 21.078 1 88.81 67 GLN B CA 1
ATOM 1567 C C . GLN B 1 67 ? -2.361 10.086 20.984 1 88.81 67 GLN B C 1
ATOM 1569 O O . GLN B 1 67 ? -3.133 10.75 20.281 1 88.81 67 GLN B O 1
ATOM 1574 N N . GLU B 1 68 ? -1.409 10.562 21.688 1 92.44 68 GLU B N 1
ATOM 1575 C CA . GLU B 1 68 ? -1.145 12 21.609 1 92.44 68 GLU B CA 1
ATOM 1576 C C . GLU B 1 68 ? -0.732 12.422 20.203 1 92.44 68 GLU B C 1
ATOM 1578 O O . GLU B 1 68 ? -1.195 13.445 19.703 1 92.44 68 GLU B O 1
ATOM 1583 N N . HIS B 1 69 ? 0.099 11.617 19.609 1 93.62 69 HIS B N 1
ATOM 1584 C CA . HIS B 1 69 ? 0.518 11.922 18.25 1 93.62 69 HIS B CA 1
ATOM 1585 C C . HIS B 1 69 ? -0.661 11.852 17.281 1 93.62 69 HIS B C 1
ATOM 1587 O O . HIS B 1 69 ? -0.764 12.672 16.359 1 93.62 69 HIS B O 1
ATOM 1593 N N . LEU B 1 70 ? -1.55 10.906 17.516 1 94.69 70 LEU B N 1
ATOM 1594 C CA . LEU B 1 70 ? -2.721 10.812 16.641 1 94.69 70 LEU B CA 1
ATOM 1595 C C . LEU B 1 70 ? -3.572 12.078 16.75 1 94.69 70 LEU B C 1
ATOM 1597 O O . LEU B 1 70 ? -4.027 12.609 15.742 1 94.69 70 LEU B O 1
ATOM 1601 N N . GLN B 1 71 ? -3.803 12.523 17.969 1 95.62 71 GLN B N 1
ATOM 1602 C CA . GLN B 1 71 ? -4.609 13.719 18.172 1 95.62 71 GLN B CA 1
ATOM 1603 C C . GLN B 1 71 ? -4.012 14.922 17.453 1 95.62 71 GLN B C 1
ATOM 1605 O O . GLN B 1 71 ? -4.73 15.672 16.781 1 95.62 71 GLN B O 1
ATOM 1610 N N . GLN B 1 72 ? -2.781 15.086 17.609 1 95.56 72 GLN B N 1
ATOM 1611 C CA . GLN B 1 72 ? -2.104 16.188 16.938 1 95.56 72 GLN B CA 1
ATOM 1612 C C . GLN B 1 72 ? -2.092 16 15.43 1 95.56 72 GLN B C 1
ATOM 1614 O O . GLN B 1 72 ? -2.221 16.969 14.672 1 95.56 72 GLN B O 1
ATOM 1619 N N . CYS B 1 73 ? -1.931 14.805 14.984 1 96.06 73 CYS B N 1
ATOM 1620 C CA . CYS B 1 73 ? -2.023 14.477 13.562 1 96.06 73 CYS B CA 1
ATOM 1621 C C . CYS B 1 73 ? -3.379 14.883 13 1 96.06 73 CYS B C 1
ATOM 1623 O O . CYS B 1 73 ? -3.453 15.484 11.922 1 96.06 73 CYS B O 1
ATOM 1625 N N . CYS B 1 74 ? -4.398 14.57 13.719 1 97.56 74 CYS B N 1
ATOM 1626 C CA . CYS B 1 74 ? -5.738 14.914 13.258 1 97.56 74 CYS B CA 1
ATOM 1627 C C . CYS B 1 74 ? -5.902 16.422 13.141 1 97.56 74 CYS B C 1
ATOM 1629 O O . CYS B 1 74 ? -6.555 16.906 12.211 1 97.56 74 CYS B O 1
ATOM 1631 N N . GLN B 1 75 ? -5.328 17.141 14.047 1 95.94 75 GLN B N 1
ATOM 1632 C CA . GLN B 1 75 ? -5.363 18.594 13.969 1 95.94 75 GLN B CA 1
ATOM 1633 C C . GLN B 1 75 ? -4.625 19.094 12.727 1 95.94 75 GLN B C 1
ATOM 1635 O O . GLN B 1 75 ? -5.094 20.016 12.047 1 95.94 75 GLN B O 1
ATOM 1640 N N . GLU B 1 76 ? -3.516 18.469 12.453 1 95.81 76 GLU B N 1
ATOM 1641 C CA . GLU B 1 76 ? -2.762 18.812 11.25 1 95.81 76 GLU B CA 1
ATOM 1642 C C . GLU B 1 76 ? -3.602 18.609 9.992 1 95.81 76 GLU B C 1
ATOM 1644 O O . GLU B 1 76 ? -3.646 19.469 9.117 1 95.81 76 GLU B O 1
ATOM 1649 N N . LEU B 1 77 ? -4.262 17.531 9.891 1 96.31 77 LEU B N 1
ATOM 1650 C CA . LEU B 1 77 ? -5.059 17.172 8.719 1 96.31 77 LEU B CA 1
ATOM 1651 C C . LEU B 1 77 ? -6.285 18.078 8.609 1 96.31 77 LEU B C 1
ATOM 1653 O O . LEU B 1 77 ? -6.703 18.438 7.508 1 96.31 77 LEU B O 1
ATOM 1657 N N . LYS B 1 78 ? -6.859 18.422 9.742 1 95.94 78 LYS B N 1
ATOM 1658 C CA . LYS B 1 78 ? -8.039 19.281 9.766 1 95.94 78 LYS B CA 1
ATOM 1659 C C . LYS B 1 78 ? -7.727 20.672 9.188 1 95.94 78 LYS B C 1
ATOM 1661 O O . LYS B 1 78 ? -8.602 21.312 8.617 1 95.94 78 LYS B O 1
ATOM 1666 N N . ASN B 1 79 ? -6.527 21.047 9.312 1 93.19 79 ASN B N 1
ATOM 1667 C CA . ASN B 1 79 ? -6.098 22.375 8.859 1 93.19 79 ASN B CA 1
ATOM 1668 C C . ASN B 1 79 ? -5.766 22.375 7.367 1 93.19 79 ASN B C 1
ATOM 1670 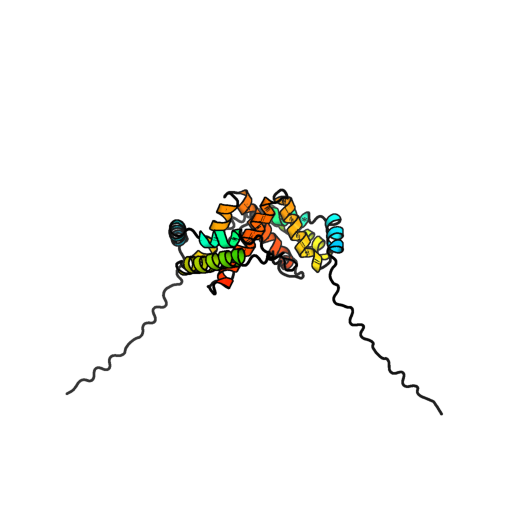O O . ASN B 1 79 ? -5.355 23.391 6.816 1 93.19 79 ASN B O 1
ATOM 1674 N N . MET B 1 80 ? -5.914 21.266 6.727 1 92.38 80 MET B N 1
ATOM 1675 C CA . MET B 1 80 ? -5.68 21.125 5.293 1 92.38 80 MET B CA 1
ATOM 1676 C C . MET B 1 80 ? -6.996 21.047 4.531 1 92.38 80 MET B C 1
ATOM 1678 O O . MET B 1 80 ? -8.016 20.641 5.086 1 92.38 80 MET B O 1
ATOM 1682 N N . ASP B 1 81 ? -6.875 21.453 3.322 1 92.69 81 ASP B N 1
ATOM 1683 C CA . ASP B 1 81 ? -8.031 21.203 2.467 1 92.69 81 ASP B CA 1
ATOM 1684 C C . ASP B 1 81 ? -8.297 19.703 2.342 1 92.69 81 ASP B C 1
ATOM 1686 O O . ASP B 1 81 ? -7.355 18.906 2.258 1 92.69 81 ASP B O 1
ATOM 1690 N N . THR B 1 82 ? -9.516 19.391 2.264 1 93.44 82 THR B N 1
ATOM 1691 C CA . THR B 1 82 ? -9.938 18 2.238 1 93.44 82 THR B CA 1
ATOM 1692 C C . THR B 1 82 ? -9.203 17.234 1.144 1 93.44 82 THR B C 1
ATOM 1694 O O . THR B 1 82 ? -8.727 16.109 1.37 1 93.44 82 THR B O 1
ATOM 1697 N N . GLN B 1 83 ? -9.141 17.875 -0.025 1 91.06 83 GLN B N 1
ATOM 1698 C CA . GLN B 1 83 ? -8.562 17.188 -1.179 1 91.06 83 GLN B CA 1
ATOM 1699 C C . GLN B 1 83 ? -7.059 17.016 -1.017 1 91.06 83 GLN B C 1
ATOM 1701 O O . GLN B 1 83 ? -6.438 16.25 -1.757 1 91.06 83 GLN B O 1
ATOM 1706 N N . CYS B 1 84 ? -6.438 17.672 -0.098 1 92.88 84 CYS B N 1
ATOM 1707 C CA . CYS B 1 84 ? -4.988 17.641 0.06 1 92.88 84 CYS B CA 1
ATOM 1708 C C . CYS B 1 84 ? -4.578 16.641 1.139 1 92.88 84 CYS B C 1
ATOM 1710 O O . CYS B 1 84 ? -3.406 16.266 1.232 1 92.88 84 CYS B O 1
ATOM 1712 N N . ARG B 1 85 ? -5.406 16.125 1.996 1 95.44 85 ARG B N 1
ATOM 1713 C CA . ARG B 1 85 ? -5.105 15.273 3.145 1 95.44 85 ARG B CA 1
ATOM 1714 C C . ARG B 1 85 ? -4.441 13.977 2.705 1 95.44 85 ARG B C 1
ATOM 1716 O O . ARG B 1 85 ? -3.373 13.617 3.207 1 95.44 85 ARG B O 1
ATOM 1723 N N . CYS B 1 86 ? -4.98 13.391 1.63 1 92.94 86 CYS B N 1
ATOM 1724 C CA . CYS B 1 86 ? -4.441 12.094 1.213 1 92.94 86 CYS B CA 1
ATOM 1725 C C . CYS B 1 86 ? -3.141 12.273 0.441 1 92.94 86 CYS B C 1
ATOM 1727 O O . CYS B 1 86 ? -2.162 11.57 0.7 1 92.94 86 CYS B O 1
ATOM 1729 N N . PRO B 1 87 ? -3.094 13.148 -0.443 1 90.88 87 PRO B N 1
ATOM 1730 C CA . PRO B 1 87 ? -1.795 13.414 -1.066 1 90.88 87 PRO B CA 1
ATOM 1731 C C . PRO B 1 87 ? -0.708 13.75 -0.046 1 90.88 87 PRO B C 1
ATOM 1733 O O . PRO B 1 87 ? 0.443 13.336 -0.208 1 90.88 87 PRO B O 1
ATOM 1736 N N . ALA B 1 88 ? -1.061 14.469 0.946 1 93.31 88 ALA B N 1
ATOM 1737 C CA . ALA B 1 88 ? -0.094 14.852 1.973 1 93.31 88 ALA B CA 1
ATOM 1738 C C . ALA B 1 88 ? 0.385 13.625 2.754 1 93.31 88 ALA B C 1
ATOM 1740 O O . ALA B 1 88 ? 1.583 13.477 3.006 1 93.31 88 ALA B O 1
ATOM 1741 N N . LEU B 1 89 ? -0.538 12.727 3.109 1 94.06 89 LEU B N 1
ATOM 1742 C CA . LEU B 1 89 ? -0.195 11.5 3.814 1 94.06 89 LEU B CA 1
ATOM 1743 C C . LEU B 1 89 ? 0.695 10.609 2.951 1 94.06 89 LEU B C 1
ATOM 1745 O O . LEU B 1 89 ? 1.654 10.016 3.449 1 94.06 89 LEU B O 1
ATOM 1749 N N . LYS B 1 90 ? 0.406 10.508 1.701 1 90.19 90 LYS B N 1
ATOM 1750 C CA . LYS B 1 90 ? 1.227 9.734 0.776 1 90.19 90 LYS B CA 1
ATOM 1751 C C . LYS B 1 90 ? 2.654 10.266 0.727 1 90.19 90 LYS B C 1
ATOM 1753 O O . LYS B 1 90 ? 3.615 9.5 0.836 1 90.19 90 LYS B O 1
ATOM 1758 N N . LYS B 1 91 ? 2.73 11.523 0.536 1 89.38 91 LYS B N 1
ATOM 1759 C CA . LYS B 1 91 ? 4.035 12.172 0.458 1 89.38 91 LYS B CA 1
ATOM 1760 C C . LYS B 1 91 ? 4.832 11.961 1.742 1 89.38 91 LYS B C 1
ATOM 1762 O O . LYS B 1 91 ? 6.047 11.75 1.698 1 89.38 91 LYS B O 1
ATOM 1767 N N . MET B 1 92 ? 4.133 12.062 2.854 1 91.62 92 MET B N 1
ATOM 1768 C CA . MET B 1 92 ? 4.766 11.859 4.152 1 91.62 92 MET B CA 1
ATOM 1769 C C . MET B 1 92 ? 5.453 10.5 4.223 1 91.62 92 MET B C 1
ATOM 1771 O O . MET B 1 92 ? 6.617 10.406 4.617 1 91.62 92 MET B O 1
ATOM 1775 N N . VAL B 1 93 ? 4.785 9.461 3.852 1 90.88 93 VAL B N 1
ATOM 1776 C CA . VAL B 1 93 ? 5.332 8.109 3.926 1 90.88 93 VAL B CA 1
ATOM 1777 C C . VAL B 1 93 ? 6.477 7.961 2.926 1 90.88 93 VAL B C 1
ATOM 1779 O O . VAL B 1 93 ? 7.488 7.324 3.225 1 90.88 93 VAL B O 1
ATOM 1782 N N . MET B 1 94 ? 6.332 8.523 1.781 1 87.38 94 MET B N 1
ATOM 1783 C CA . MET B 1 94 ? 7.375 8.461 0.761 1 87.38 94 MET B CA 1
ATOM 1784 C C . MET B 1 94 ? 8.672 9.078 1.272 1 87.38 94 MET B C 1
ATOM 1786 O O . MET B 1 94 ? 9.758 8.594 0.955 1 87.38 94 MET B O 1
ATOM 1790 N N . GLN B 1 95 ? 8.508 10.07 2.002 1 86.31 95 GLN B N 1
ATOM 1791 C CA . GLN B 1 95 ? 9.68 10.734 2.562 1 86.31 95 GLN B CA 1
ATOM 1792 C C . GLN B 1 95 ? 10.375 9.852 3.598 1 86.31 95 GLN B C 1
ATOM 1794 O O . GLN B 1 95 ? 11.602 9.875 3.717 1 86.31 95 GLN B O 1
ATOM 1799 N N . ASP B 1 96 ? 9.664 9.07 4.285 1 82.44 96 ASP B N 1
ATOM 1800 C CA . ASP B 1 96 ? 10.219 8.227 5.348 1 82.44 96 ASP B CA 1
ATOM 1801 C C . ASP B 1 96 ? 10.938 7.016 4.766 1 82.44 96 ASP B C 1
ATOM 1803 O O . ASP B 1 96 ? 11.844 6.469 5.395 1 82.44 96 ASP B O 1
ATOM 1807 N N . CYS B 1 97 ? 10.492 6.516 3.684 1 79.25 97 CYS B N 1
ATOM 1808 C CA . CYS B 1 97 ? 11.141 5.344 3.104 1 79.25 97 CYS B CA 1
ATOM 1809 C C . CYS B 1 97 ? 12.336 5.75 2.252 1 79.25 97 CYS B C 1
ATOM 1811 O O . CYS B 1 97 ? 12.953 4.906 1.6 1 79.25 97 CYS B O 1
ATOM 1813 N N . GLY B 1 98 ? 12.828 6.938 2.576 1 68.75 98 GLY B N 1
ATOM 1814 C CA . GLY B 1 98 ? 14.031 7.426 1.918 1 68.75 98 GLY B CA 1
ATOM 1815 C C . GLY B 1 98 ? 13.75 8.148 0.615 1 68.75 98 GLY B C 1
ATOM 1816 O O . GLY B 1 98 ? 14.672 8.5 -0.121 1 68.75 98 GLY B O 1
ATOM 1817 N N . GLY B 1 99 ? 12.484 8.492 0.5 1 62.69 99 GLY B N 1
ATOM 1818 C CA . GLY B 1 99 ? 12.266 9.281 -0.704 1 62.69 99 GLY B CA 1
ATOM 1819 C C . GLY B 1 99 ? 12.812 8.617 -1.956 1 62.69 99 GLY B C 1
ATOM 1820 O O . GLY B 1 99 ? 13.602 7.672 -1.872 1 62.69 99 GLY B O 1
ATOM 1821 N N . GLY B 1 100 ? 12.133 8.344 -3.07 1 63.81 100 GLY B N 1
ATOM 1822 C CA . GLY B 1 100 ? 12.766 7.898 -4.305 1 63.81 100 GLY B CA 1
ATOM 1823 C C . GLY B 1 100 ? 11.93 6.887 -5.07 1 63.81 100 GLY B C 1
ATOM 1824 O O . GLY B 1 100 ? 10.82 6.555 -4.66 1 63.81 100 GLY B O 1
ATOM 1825 N N . GLY B 1 101 ? 12.531 6.449 -6.023 1 71.12 101 GLY B N 1
ATOM 1826 C CA . GLY B 1 101 ? 11.953 5.617 -7.066 1 71.12 101 GLY B CA 1
ATOM 1827 C C . GLY B 1 101 ? 11.562 4.238 -6.582 1 71.12 101 GLY B C 1
ATOM 1828 O O . GLY B 1 101 ? 10.508 3.717 -6.965 1 71.12 101 GLY B O 1
ATOM 1829 N N . GLN B 1 102 ? 12.227 3.814 -5.426 1 75.5 102 GLN B N 1
ATOM 1830 C CA . GLN B 1 102 ? 11.969 2.443 -5.004 1 75.5 102 GLN B CA 1
ATOM 1831 C C . GLN B 1 102 ? 10.68 2.355 -4.184 1 75.5 102 GLN B C 1
ATOM 1833 O O . GLN B 1 102 ? 9.883 1.435 -4.371 1 75.5 102 GLN B O 1
ATOM 1838 N N . CYS B 1 103 ? 10.43 3.342 -3.246 1 80.19 103 CYS B N 1
ATOM 1839 C CA . CYS B 1 103 ? 9.227 3.359 -2.426 1 80.19 103 CYS B CA 1
ATOM 1840 C C . CYS B 1 103 ? 7.988 3.568 -3.283 1 80.19 103 CYS B C 1
ATOM 1842 O O . CYS B 1 103 ? 6.977 2.887 -3.096 1 80.19 103 CYS B O 1
ATOM 1844 N N . GLU B 1 104 ? 8.164 4.398 -4.184 1 78.88 104 GLU B N 1
ATOM 1845 C CA . GLU B 1 104 ? 7.062 4.672 -5.098 1 78.88 104 GLU B CA 1
ATOM 1846 C C . GLU B 1 104 ? 6.719 3.439 -5.934 1 78.88 104 GLU B C 1
ATOM 1848 O O . GLU B 1 104 ? 5.543 3.127 -6.129 1 78.88 104 GLU B O 1
ATOM 1853 N N . GLU B 1 105 ? 7.766 2.85 -6.312 1 80.88 105 GLU B N 1
ATOM 1854 C CA . GLU B 1 105 ? 7.566 1.657 -7.129 1 80.88 105 GLU B CA 1
ATOM 1855 C C . GLU B 1 105 ? 6.891 0.547 -6.332 1 80.88 105 GLU B C 1
ATOM 1857 O O . GLU B 1 105 ? 5.961 -0.098 -6.82 1 80.88 105 GLU B O 1
ATOM 1862 N N . SER B 1 106 ? 7.344 0.407 -5.137 1 84 106 SER B N 1
ATOM 1863 C CA . SER B 1 106 ? 6.742 -0.628 -4.305 1 84 106 SER B CA 1
ATOM 1864 C C . SER B 1 106 ? 5.273 -0.331 -4.027 1 84 106 SER B C 1
ATOM 1866 O O . SER B 1 106 ? 4.434 -1.232 -4.07 1 84 106 SER B O 1
ATOM 1868 N N . THR B 1 107 ? 4.984 0.878 -3.773 1 83.5 107 THR B N 1
ATOM 1869 C CA . THR B 1 107 ? 3.607 1.288 -3.533 1 83.5 107 THR B CA 1
ATOM 1870 C C . THR B 1 107 ? 2.738 1.005 -4.754 1 83.5 107 THR B C 1
ATOM 1872 O O . THR B 1 107 ? 1.612 0.519 -4.621 1 83.5 107 THR B O 1
ATOM 1875 N N . ARG B 1 108 ? 3.252 1.309 -5.762 1 84.38 108 ARG B N 1
ATOM 1876 C CA . ARG B 1 108 ? 2.543 1.069 -7.016 1 84.38 108 ARG B CA 1
ATOM 1877 C C . ARG B 1 108 ? 2.295 -0.421 -7.227 1 84.38 108 ARG B C 1
ATOM 1879 O O . ARG B 1 108 ? 1.187 -0.826 -7.582 1 84.38 108 ARG B O 1
ATOM 1886 N N . LEU B 1 109 ? 3.316 -1.176 -7.066 1 89.12 109 LEU B N 1
ATOM 1887 C CA . LEU B 1 109 ? 3.207 -2.617 -7.254 1 89.12 109 LEU B CA 1
ATOM 1888 C C . LEU B 1 109 ? 2.176 -3.215 -6.301 1 89.12 109 LEU B C 1
ATOM 1890 O O . LEU B 1 109 ? 1.348 -4.031 -6.707 1 89.12 109 LEU B O 1
ATOM 1894 N N . PHE B 1 110 ? 2.219 -2.729 -5.066 1 89.12 110 PHE B N 1
ATOM 1895 C CA . PHE B 1 110 ? 1.255 -3.215 -4.086 1 89.12 110 PHE B CA 1
ATOM 1896 C C . PHE B 1 110 ? -0.162 -2.807 -4.469 1 89.12 110 PHE B C 1
ATOM 1898 O O . PHE B 1 110 ? -1.1 -3.594 -4.332 1 89.12 110 PHE B O 1
ATOM 1905 N N . GLY B 1 111 ? -0.316 -1.629 -4.824 1 86.88 111 GLY B N 1
ATOM 1906 C CA . GLY B 1 111 ? -1.618 -1.145 -5.25 1 86.88 111 GLY B CA 1
ATOM 1907 C C . GLY B 1 111 ? -2.223 -1.969 -6.371 1 86.88 111 GLY B C 1
ATOM 1908 O O . GLY B 1 111 ? -3.402 -2.324 -6.32 1 86.88 111 GLY B O 1
ATOM 1909 N N . LYS B 1 112 ? -1.44 -2.246 -7.293 1 89.31 112 LYS B N 1
ATOM 1910 C CA . LYS B 1 112 ? -1.91 -3.059 -8.414 1 89.31 112 LYS B CA 1
ATOM 1911 C C . LYS B 1 112 ? -2.238 -4.48 -7.961 1 89.31 112 LYS B C 1
ATOM 1913 O O . LYS B 1 112 ? -3.271 -5.031 -8.344 1 89.31 112 LYS B O 1
ATOM 1918 N N . ALA B 1 113 ? -1.39 -4.996 -7.199 1 93.31 113 ALA B N 1
ATOM 1919 C CA . ALA B 1 113 ? -1.554 -6.375 -6.746 1 93.31 113 ALA B CA 1
ATOM 1920 C C . ALA B 1 113 ? -2.852 -6.543 -5.961 1 93.31 113 ALA B C 1
ATOM 1922 O O . ALA B 1 113 ? -3.529 -7.566 -6.086 1 93.31 113 ALA B O 1
ATOM 1923 N N . ARG B 1 114 ? -3.205 -5.527 -5.203 1 90.88 114 ARG B N 1
ATOM 1924 C CA . ARG B 1 114 ? -4.414 -5.582 -4.387 1 90.88 114 ARG B CA 1
ATOM 1925 C C . ARG B 1 114 ? -5.656 -5.73 -5.258 1 90.88 114 ARG B C 1
ATOM 1927 O O . ARG B 1 114 ? -6.68 -6.254 -4.805 1 90.88 114 ARG B O 1
ATOM 1934 N N . TYR B 1 115 ? -5.539 -5.309 -6.453 1 91.88 115 TYR B N 1
ATOM 1935 C CA . TYR B 1 115 ? -6.715 -5.234 -7.316 1 91.88 115 TYR B CA 1
ATOM 1936 C C . TYR B 1 115 ? -6.762 -6.414 -8.281 1 91.88 115 TYR B C 1
ATOM 1938 O O . TYR B 1 115 ? -7.754 -6.605 -8.984 1 91.88 115 TYR B O 1
ATOM 1946 N N . VAL B 1 116 ? -5.836 -7.227 -8.336 1 95.56 116 VAL B N 1
ATOM 1947 C CA . VAL B 1 116 ? -5.734 -8.328 -9.289 1 95.56 116 VAL B CA 1
ATOM 1948 C C . VAL B 1 116 ? -6.938 -9.258 -9.133 1 95.56 116 VAL B C 1
ATOM 1950 O O . VAL B 1 116 ? -7.566 -9.633 -10.125 1 95.56 116 VAL B O 1
ATOM 1953 N N . PRO B 1 117 ? -7.402 -9.594 -7.898 1 95.88 117 PRO B N 1
ATOM 1954 C CA . PRO B 1 117 ? -8.539 -10.508 -7.785 1 95.88 117 PRO B CA 1
ATOM 1955 C C . PRO B 1 117 ? -9.805 -9.961 -8.438 1 95.88 117 PRO B C 1
ATOM 1957 O O . PRO B 1 117 ? -10.586 -10.727 -9.016 1 95.88 117 PRO B O 1
ATOM 1960 N N . HIS B 1 118 ? -9.953 -8.703 -8.398 1 93.75 118 HIS B N 1
ATOM 1961 C CA . HIS B 1 118 ? -11.102 -8.078 -9.047 1 93.75 118 HIS B CA 1
ATOM 1962 C C . HIS B 1 118 ? -11.055 -8.266 -10.562 1 93.75 118 HIS B C 1
ATOM 1964 O O . HIS B 1 118 ? -12.062 -8.617 -11.18 1 93.75 118 HIS B O 1
ATOM 1970 N N . MET B 1 119 ? -9.961 -8.062 -11.031 1 94.25 119 MET B N 1
ATOM 1971 C CA . MET B 1 119 ? -9.789 -8.219 -12.477 1 94.25 119 MET B CA 1
ATOM 1972 C C . MET B 1 119 ? -10.023 -9.664 -12.898 1 94.25 119 MET B C 1
ATOM 1974 O O . MET B 1 119 ? -10.344 -9.93 -14.055 1 94.25 119 MET B O 1
ATOM 1978 N N . CYS B 1 120 ? -9.875 -10.516 -11.969 1 96.69 120 CYS B N 1
ATOM 1979 C CA . CYS B 1 120 ? -9.992 -11.945 -12.242 1 96.69 120 CYS B CA 1
ATOM 1980 C C . CYS B 1 120 ? -11.391 -12.445 -11.891 1 96.69 120 CYS B C 1
ATOM 1982 O O . CYS B 1 120 ? -11.711 -13.617 -12.133 1 96.69 120 CYS B O 1
ATOM 1984 N N . ASN B 1 121 ? -12.203 -11.578 -11.289 1 96.31 121 ASN B N 1
ATOM 1985 C CA . ASN B 1 121 ? -13.516 -11.969 -10.789 1 96.31 121 ASN B CA 1
ATOM 1986 C C . ASN B 1 121 ? -13.414 -13.109 -9.781 1 96.31 121 ASN B C 1
ATOM 1988 O O . ASN B 1 121 ? -14.164 -14.078 -9.859 1 96.31 121 ASN B O 1
ATOM 1992 N N . LEU B 1 122 ? -12.469 -12.898 -8.891 1 97 122 LEU B N 1
ATOM 1993 C CA . LEU B 1 122 ? -12.234 -13.875 -7.828 1 97 122 LEU B CA 1
ATOM 1994 C C . LEU B 1 122 ? -12.484 -13.258 -6.457 1 97 122 LEU B C 1
ATOM 1996 O O . LEU B 1 122 ? -12.398 -12.039 -6.293 1 97 122 LEU B O 1
ATOM 2000 N N . GLN B 1 123 ? -12.773 -14.219 -5.48 1 93.56 123 GLN B N 1
ATOM 2001 C CA . GLN B 1 123 ? -12.852 -13.789 -4.086 1 93.56 123 GLN B CA 1
ATOM 2002 C C . GLN B 1 123 ? -11.539 -14.039 -3.354 1 93.56 123 GLN B C 1
ATOM 2004 O O . GLN B 1 123 ? -10.844 -15.023 -3.633 1 93.56 123 GLN B O 1
ATOM 2009 N N . PRO B 1 124 ? -11.188 -13.195 -2.443 1 93.69 124 PRO B N 1
ATOM 2010 C CA . PRO B 1 124 ? -11.805 -11.875 -2.285 1 93.69 124 PRO B CA 1
ATOM 2011 C C . PRO B 1 124 ? -11.539 -10.953 -3.471 1 93.69 124 PRO B C 1
ATOM 2013 O O . PRO B 1 124 ? -10.516 -11.086 -4.145 1 93.69 124 PRO B O 1
ATOM 2016 N N . THR B 1 125 ? -12.383 -9.953 -3.676 1 92.56 125 THR B N 1
ATOM 2017 C CA . THR B 1 125 ? -12.281 -9.117 -4.867 1 92.56 125 THR B CA 1
ATOM 2018 C C . THR B 1 125 ? -11.195 -8.062 -4.703 1 92.56 125 THR B C 1
ATOM 2020 O O . THR B 1 125 ? -10.758 -7.457 -5.68 1 92.56 125 THR B O 1
ATOM 2023 N N . ARG B 1 126 ? -10.75 -7.777 -3.465 1 89.56 126 ARG B N 1
ATOM 2024 C CA . ARG B 1 126 ? -9.641 -6.883 -3.156 1 89.56 126 ARG B CA 1
ATOM 2025 C C . ARG B 1 126 ? -8.867 -7.367 -1.934 1 89.56 126 ARG B C 1
ATOM 2027 O O . ARG B 1 126 ? -9.461 -7.855 -0.972 1 89.56 126 ARG B O 1
ATOM 2034 N N . CYS B 1 127 ? -7.609 -7.227 -2.064 1 89.25 127 CYS B N 1
ATOM 2035 C CA . CYS B 1 127 ? -6.777 -7.562 -0.915 1 89.25 127 CYS B CA 1
ATOM 2036 C C . CYS B 1 127 ? -6.586 -6.352 -0.008 1 89.25 127 CYS B C 1
ATOM 2038 O O . CYS B 1 127 ? -6.594 -5.215 -0.477 1 89.25 127 CYS B O 1
ATOM 2040 N N . SER B 1 128 ? -6.434 -6.562 1.244 1 79.25 128 SER B N 1
ATOM 2041 C CA . SER B 1 128 ? -6.48 -5.477 2.221 1 79.25 128 SER B CA 1
ATOM 2042 C C . SER B 1 128 ? -5.078 -5.023 2.609 1 79.25 128 SER B C 1
ATOM 2044 O O . SER B 1 128 ? -4.918 -4.137 3.453 1 7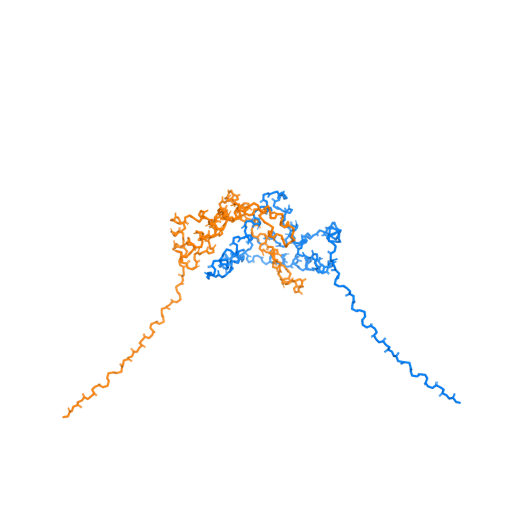9.25 128 SER B O 1
ATOM 2046 N N . PHE B 1 129 ? -4.172 -5.699 2.027 1 78.38 129 PHE B N 1
ATOM 2047 C CA . PHE B 1 129 ? -2.852 -5.168 2.348 1 78.38 129 PHE B CA 1
ATOM 2048 C C . PHE B 1 129 ? -2.627 -3.828 1.658 1 78.38 129 PHE B C 1
ATOM 2050 O O . PHE B 1 129 ? -3.318 -3.496 0.692 1 78.38 129 PHE B O 1
#

Secondary structure (DSSP, 8-state):
----------------------HHHHHHHHHH---HHHHHHHHH-----SSS-------HHHHHHHHHHHHHHHHHHHTS-HHHHHHHHHHHHHHHTTSSHHHHHHHHHHHHHHHHHHHTT-SSSS---/----------------------HHHHHHHHHH---HHHHHHHHH-----SSS-------HHHHHHHHHHHHHHHHHHHTS-HHHHHHHHHHHHHHHTTSSHHHHHHHHHHHHHHHHHHHHT-SSSS---

InterPro domains:
  IPR000617 Napin/ 2S seed storage protein/Conglutin [PR00496] (24-45)
  IPR000617 Napin/ 2S seed storage protein/Conglutin [PR00496] (72-89)
  IPR000617 Napin/ 2S seed storage protein/Conglutin [PR00496] (106-120)
  IPR000617 Napin/ 2S seed storage protein/Conglutin [PTHR35496] (11-129)
  IPR016140 Bifunctional inhibitor/plant lipid transfer protein/seed storage helical domain [PF00234] (26-127)
  IPR016140 Bifunctional inhibitor/plant lipid transfer protein/seed storage helical domain [SM00499] (26-127)
  IPR036312 Bifunctional inhibitor/plant lipid transfer protein/seed storage helical domain superfamily [G3DSA:1.10.110.10] (19-129)
  IPR036312 Bifunctional inhibitor/plant lipid transfer protein/seed storage helical domain superfamily [SSF47699] (24-128)

Organism: Solanum lycopersicum (NCBI:txid4081)

Nearest PDB structures (foldseek):
  4j9z-assembly1_B-2  TM=4.116E-01  e=6.289E+00  Rattus norvegicus